Protein AF-A0A3Q0IQB8-F1 (afdb_monomer)

Organism: Diaphorina citri (NCBI:txid121845)

Foldseek 3Di:
DAFDDDDDDLVRLLVVCCVQLPQHALLCNLVSLLVLQVVQADFFQFKWKFFDDPVVCVVFVHDPRDIFIWTFHGADSVLQWTKIATPDDDPPTDDPRIDTRHHLLRTTTHQDTDPVDPDVSSVVNNVSSVSVNCCVVQQDANCSSVGGPDRCSVPGSNLSSVLVVCLVVCVDPPVRSVVLNVLRVLLNVLVVVLVVLVVPPPDQDPVSVVSNVVSVVSNVVSVVVNVCSSPPSDDDPPPDD

Mean predicted aligned error: 5.99 Å

Secondary structure (DSSP, 8-state):
--B------HHHHHHHHHHHSTT-BGGGHHHHHHHHHTTTS--SS-EEEEEE-HHHHHHHTPPSSEEEEEEEEEEETTTTEEEEEE-SPPTT----SEEEEEEGGGEEEBSS--TTS--TTHHHHHHHHHHHHHIIIII--GGGGG--SSBHIIIIIHHHHHHHHHHHTT-S-HHHHHHHHHHHHHHHHHHHHHHHHHHT-SS--HHHHHHHHHHHHHHHHHHHHHHHHHHH--S------

Radius of gyration: 19.79 Å; Cα contacts (8 Å, |Δi|>4): 304; chains: 1; bounding box: 53×40×57 Å

InterPro domains:
  IPR045140 SHC SH2 domain-binding protein 1-like [PTHR14695] (8-229)
  IPR057508 SHC SH2 domain-binding protein 1-like, N-terminal domain [PF23762] (12-228)

Structure (mmCIF, N/CA/C/O backbone):
data_AF-A0A3Q0IQB8-F1
#
_entry.id   AF-A0A3Q0IQB8-F1
#
loop_
_atom_site.group_PDB
_atom_site.id
_atom_site.type_symbol
_atom_site.label_atom_id
_atom_site.label_alt_id
_atom_site.label_comp_id
_atom_site.label_asym_id
_atom_site.label_entity_id
_atom_site.label_seq_id
_atom_site.pdbx_PDB_ins_code
_atom_site.Cartn_x
_atom_site.Cartn_y
_atom_site.Cartn_z
_atom_site.occupancy
_atom_site.B_iso_or_equiv
_atom_site.auth_seq_id
_atom_site.auth_comp_id
_atom_site.auth_asym_id
_atom_site.auth_atom_id
_atom_site.pdbx_PDB_model_num
ATOM 1 N N . MET A 1 1 ? 13.400 -14.425 -13.359 1.00 70.50 1 MET A N 1
ATOM 2 C CA . MET A 1 1 ? 12.993 -13.024 -13.130 1.00 70.50 1 MET A CA 1
ATOM 3 C C . MET A 1 1 ? 13.679 -12.505 -11.873 1.00 70.50 1 MET A C 1
ATOM 5 O O . MET A 1 1 ? 13.811 -13.280 -10.933 1.00 70.50 1 MET A O 1
ATOM 9 N N . LYS A 1 2 ? 14.179 -11.264 -11.868 1.00 82.00 2 LYS A N 1
ATOM 10 C CA . LYS A 1 2 ? 14.817 -10.637 -10.696 1.00 82.00 2 LYS A CA 1
ATOM 11 C C . LYS A 1 2 ? 14.020 -9.391 -10.314 1.00 82.00 2 LYS A C 1
ATOM 13 O O . LYS A 1 2 ? 13.735 -8.588 -11.196 1.00 82.00 2 LYS A O 1
ATOM 18 N N . LEU A 1 3 ? 13.682 -9.265 -9.034 1.00 87.25 3 LEU A N 1
ATOM 19 C CA . LEU A 1 3 ? 12.889 -8.168 -8.467 1.00 87.25 3 LEU A CA 1
ATOM 20 C C . LEU A 1 3 ? 13.735 -7.338 -7.510 1.00 87.25 3 LEU A C 1
ATOM 22 O O . LEU A 1 3 ? 14.683 -7.865 -6.917 1.00 87.25 3 LEU A O 1
ATOM 26 N N . HIS A 1 4 ? 13.400 -6.056 -7.376 1.00 87.19 4 HIS A N 1
ATOM 27 C CA . HIS A 1 4 ? 14.058 -5.193 -6.402 1.00 87.19 4 HIS A CA 1
ATOM 28 C C . HIS A 1 4 ? 13.647 -5.635 -5.000 1.00 87.19 4 HIS A C 1
ATOM 30 O O . HIS A 1 4 ? 12.478 -5.918 -4.745 1.00 87.19 4 HIS A O 1
ATOM 36 N N . VAL A 1 5 ? 14.625 -5.721 -4.102 1.00 87.81 5 VAL A N 1
ATOM 37 C CA . VAL A 1 5 ? 14.407 -6.065 -2.697 1.00 87.81 5 VAL A CA 1
ATOM 38 C C . VAL A 1 5 ? 14.939 -4.915 -1.863 1.00 87.81 5 VAL A C 1
ATOM 40 O O . VAL A 1 5 ? 16.129 -4.609 -1.916 1.00 87.81 5 VAL A O 1
ATOM 43 N N . PHE A 1 6 ? 14.054 -4.296 -1.089 1.00 91.75 6 PHE A N 1
ATOM 44 C CA . PHE A 1 6 ? 14.382 -3.189 -0.201 1.00 91.75 6 PHE A CA 1
ATOM 45 C C . PHE A 1 6 ? 14.271 -3.669 1.243 1.00 91.75 6 PHE A C 1
ATOM 47 O O . PHE A 1 6 ? 13.178 -3.788 1.791 1.00 91.75 6 PHE A O 1
ATOM 54 N N . ASN A 1 7 ? 15.414 -3.976 1.853 1.00 90.62 7 ASN A N 1
ATOM 55 C CA . ASN A 1 7 ? 15.480 -4.347 3.261 1.00 90.62 7 ASN A CA 1
ATOM 56 C C . ASN A 1 7 ? 15.853 -3.112 4.086 1.00 90.62 7 ASN A C 1
ATOM 58 O O . ASN A 1 7 ? 17.033 -2.877 4.333 1.00 90.62 7 ASN A O 1
ATOM 62 N N . LYS A 1 8 ? 14.845 -2.303 4.421 1.00 95.06 8 LYS A N 1
ATOM 63 C CA . LYS A 1 8 ? 15.001 -1.096 5.240 1.00 95.06 8 LYS A CA 1
ATOM 64 C C . LYS A 1 8 ? 14.601 -1.391 6.679 1.00 95.06 8 LYS A C 1
ATOM 66 O O . LYS A 1 8 ? 13.654 -2.145 6.916 1.00 95.06 8 LYS A O 1
ATOM 71 N N . SER A 1 9 ? 15.305 -0.785 7.617 1.00 95.88 9 SER A N 1
ATOM 72 C CA . SER A 1 9 ? 14.965 -0.771 9.036 1.00 95.88 9 SER A CA 1
ATOM 73 C C . SER A 1 9 ? 13.704 0.053 9.315 1.00 95.88 9 SER A C 1
ATOM 75 O O . SER A 1 9 ? 13.247 0.830 8.472 1.00 95.88 9 SER A O 1
ATOM 77 N N . ILE A 1 10 ? 13.147 -0.123 10.515 1.00 95.94 10 ILE A N 1
ATOM 78 C CA . ILE A 1 10 ? 12.021 0.680 10.996 1.00 95.94 10 ILE A CA 1
ATOM 79 C C . ILE A 1 10 ? 12.361 2.177 11.014 1.00 95.94 10 ILE A C 1
ATOM 81 O O . ILE A 1 10 ? 11.556 2.972 10.541 1.00 95.94 10 ILE A O 1
ATOM 85 N N . ASP A 1 11 ? 13.569 2.546 11.451 1.00 97.12 11 ASP A N 1
ATOM 86 C CA . ASP A 1 11 ? 14.016 3.943 11.526 1.00 97.12 11 ASP A CA 1
ATOM 87 C C . ASP A 1 11 ? 14.095 4.579 10.130 1.00 97.12 11 ASP A C 1
ATOM 89 O O . ASP A 1 11 ? 13.563 5.665 9.913 1.00 97.12 11 ASP A O 1
ATOM 93 N N . GLU A 1 12 ? 14.661 3.867 9.147 1.00 98.00 12 GLU A N 1
ATOM 94 C CA . GLU A 1 12 ? 14.716 4.341 7.756 1.00 98.00 12 GLU A CA 1
ATOM 95 C C . GLU A 1 12 ? 13.311 4.561 7.174 1.00 98.00 12 GLU A C 1
ATOM 97 O O . GLU A 1 12 ? 13.063 5.562 6.503 1.00 98.00 12 GLU A O 1
ATOM 102 N N . ARG A 1 13 ? 12.363 3.649 7.436 1.00 97.94 13 ARG A N 1
ATOM 103 C CA . ARG A 1 13 ? 10.970 3.819 6.982 1.00 97.94 13 ARG A CA 1
ATOM 104 C C . ARG A 1 13 ? 10.270 4.965 7.695 1.00 97.94 13 ARG A C 1
ATOM 106 O O . ARG A 1 13 ? 9.496 5.681 7.065 1.00 97.94 13 ARG A O 1
ATOM 113 N N . TYR A 1 14 ? 10.526 5.128 8.986 1.00 97.69 14 TYR A N 1
ATOM 114 C CA . TYR A 1 14 ? 9.949 6.202 9.776 1.00 97.69 14 TYR A CA 1
ATOM 115 C C . TYR A 1 14 ? 10.396 7.566 9.236 1.00 97.69 14 TYR A C 1
ATOM 117 O O . TYR A 1 14 ? 9.547 8.390 8.901 1.00 97.69 14 TYR A O 1
ATOM 125 N N . GLU A 1 15 ? 11.703 7.766 9.037 1.00 98.00 15 GLU A N 1
ATOM 126 C CA . GLU A 1 15 ? 12.256 8.996 8.453 1.00 98.00 15 GLU A CA 1
ATOM 127 C C . GLU A 1 15 ? 11.706 9.271 7.043 1.00 98.00 15 GLU A C 1
ATOM 129 O O . GLU A 1 15 ? 11.340 10.406 6.723 1.00 98.00 15 GLU A O 1
ATOM 134 N N . GLU A 1 16 ? 11.587 8.232 6.207 1.00 97.50 16 GLU A N 1
ATOM 135 C CA . GLU A 1 16 ? 10.986 8.345 4.875 1.00 97.50 16 GLU A CA 1
ATOM 136 C C . GLU A 1 16 ? 9.554 8.869 4.941 1.00 97.50 16 GLU A C 1
ATOM 138 O O . GLU A 1 16 ? 9.229 9.859 4.284 1.00 97.50 16 GLU A O 1
ATOM 143 N N . TYR A 1 17 ? 8.695 8.244 5.745 1.00 98.38 17 TYR A N 1
ATOM 144 C CA . TYR A 1 17 ? 7.289 8.632 5.811 1.00 98.38 17 TYR A CA 1
ATOM 145 C C . TYR A 1 17 ? 7.073 9.967 6.520 1.00 98.38 17 TYR A C 1
ATOM 147 O O . TYR A 1 17 ? 6.208 10.728 6.087 1.00 98.38 17 TYR A O 1
ATOM 155 N N . GLN A 1 18 ? 7.892 10.311 7.518 1.00 96.81 18 GLN A N 1
ATOM 156 C CA . GLN A 1 18 ? 7.896 11.658 8.094 1.00 96.81 18 GLN A CA 1
ATOM 157 C C . GLN A 1 18 ? 8.215 12.725 7.041 1.00 96.81 18 GLN A C 1
ATOM 159 O O . GLN A 1 18 ? 7.588 13.785 7.024 1.00 96.81 18 GLN A O 1
ATOM 164 N N . SER A 1 19 ? 9.173 12.450 6.151 1.00 97.25 19 SER A N 1
ATOM 165 C CA . SER A 1 19 ? 9.530 13.378 5.078 1.00 97.25 19 SER A CA 1
ATOM 166 C C . SER A 1 19 ? 8.470 13.446 3.978 1.00 97.25 19 SER A C 1
ATOM 168 O O . SER A 1 19 ? 8.250 14.527 3.433 1.00 97.25 19 SER A O 1
ATOM 170 N N . ILE A 1 20 ? 7.862 12.317 3.603 1.00 97.69 20 ILE A N 1
ATOM 171 C CA . ILE A 1 20 ? 6.880 12.251 2.510 1.00 97.69 20 ILE A CA 1
ATOM 172 C C . ILE A 1 20 ? 5.559 12.902 2.934 1.00 97.69 20 ILE A C 1
ATOM 174 O O . ILE A 1 20 ? 5.005 13.694 2.179 1.00 97.69 20 ILE A O 1
ATOM 178 N N . LEU A 1 21 ? 5.076 12.596 4.140 1.00 97.12 21 LEU A N 1
ATOM 179 C CA . LEU A 1 21 ? 3.734 12.943 4.632 1.00 97.12 21 LEU A CA 1
ATOM 180 C C . LEU A 1 21 ? 3.751 14.132 5.603 1.00 97.12 21 LEU A C 1
ATOM 182 O O . LEU A 1 21 ? 2.893 14.253 6.480 1.00 97.12 21 LEU A O 1
ATOM 186 N N . LEU A 1 22 ? 4.761 14.994 5.481 1.00 93.88 22 LEU A N 1
ATOM 187 C CA . LEU A 1 22 ? 5.018 16.097 6.401 1.00 93.88 22 LEU A CA 1
ATOM 188 C C . LEU A 1 22 ? 3.755 16.942 6.641 1.00 93.88 22 LEU A C 1
ATOM 190 O O . LEU A 1 22 ? 3.219 17.536 5.707 1.00 93.88 22 LEU A O 1
ATOM 194 N N . ASN A 1 23 ? 3.316 17.026 7.903 1.00 93.50 23 ASN A N 1
ATOM 195 C CA . ASN A 1 23 ? 2.128 17.772 8.343 1.00 93.50 23 ASN A CA 1
ATOM 196 C C . ASN A 1 23 ? 0.837 17.443 7.568 1.00 93.50 23 ASN A C 1
ATOM 198 O O . ASN A 1 23 ? -0.034 18.300 7.458 1.00 93.50 23 ASN A O 1
ATOM 202 N N . SER A 1 24 ? 0.730 16.240 7.000 1.00 95.75 24 SER A N 1
ATOM 203 C CA . SER A 1 24 ? -0.431 15.849 6.199 1.00 95.75 24 SER A CA 1
ATOM 204 C C . SER A 1 24 ? -1.546 15.290 7.077 1.00 95.75 24 SER A C 1
ATOM 206 O O . SER A 1 24 ? -1.301 14.465 7.966 1.00 95.75 24 SER A O 1
ATOM 208 N N . HIS A 1 25 ? -2.770 15.719 6.796 1.00 96.56 25 HIS A N 1
ATOM 209 C CA . HIS A 1 25 ? -3.990 15.143 7.360 1.00 96.56 25 HIS A CA 1
ATOM 210 C C . HIS A 1 25 ? -4.467 13.955 6.522 1.00 96.56 25 HIS A C 1
ATOM 212 O O . HIS A 1 25 ? -4.035 13.786 5.379 1.00 96.56 25 HIS A O 1
ATOM 218 N N . GLY A 1 26 ? -5.361 13.127 7.068 1.00 95.38 26 GLY A N 1
ATOM 219 C CA . GLY A 1 26 ? -5.825 11.910 6.399 1.00 95.38 26 GLY A CA 1
ATOM 220 C C . GLY A 1 26 ? -6.374 12.154 4.990 1.00 95.38 26 GLY A C 1
ATOM 221 O O . GLY A 1 26 ? -5.951 11.513 4.029 1.00 95.38 26 GLY A O 1
ATOM 222 N N . ASN A 1 27 ? -7.226 13.165 4.833 1.00 95.56 27 ASN A N 1
ATOM 223 C CA . ASN A 1 27 ? -7.806 13.573 3.548 1.00 95.56 27 ASN A CA 1
ATOM 224 C C . ASN A 1 27 ? -6.798 14.151 2.531 1.00 95.56 27 ASN A C 1
ATOM 226 O O . ASN A 1 27 ? -7.152 14.400 1.378 1.00 95.56 27 ASN A O 1
ATOM 230 N N . GLU A 1 28 ? -5.549 14.401 2.928 1.00 96.75 28 GLU A N 1
ATOM 231 C CA . GLU A 1 28 ? -4.501 14.936 2.052 1.00 96.75 28 GLU A CA 1
ATOM 232 C C . GLU A 1 28 ? -3.538 13.854 1.550 1.00 96.75 28 GLU A C 1
ATOM 234 O O . GLU A 1 28 ? -2.811 14.085 0.580 1.00 96.75 28 GLU A O 1
ATOM 239 N N . ILE A 1 29 ? -3.538 12.671 2.173 1.00 96.69 29 ILE A N 1
ATOM 240 C CA . ILE A 1 29 ? -2.556 11.605 1.931 1.00 96.69 29 ILE A CA 1
ATOM 241 C C . ILE A 1 29 ? -2.523 11.173 0.464 1.00 96.69 29 ILE A C 1
ATOM 243 O O . ILE A 1 29 ? -1.444 11.052 -0.120 1.00 96.69 29 ILE A O 1
ATOM 247 N N . ASP A 1 30 ? -3.685 10.997 -0.163 1.00 96.25 30 ASP A N 1
ATOM 248 C CA . ASP A 1 30 ? -3.784 10.646 -1.582 1.00 96.25 30 ASP A CA 1
ATOM 249 C C . ASP A 1 30 ? -3.095 11.694 -2.481 1.00 96.25 30 ASP A C 1
ATOM 251 O O . ASP A 1 30 ? -2.226 11.372 -3.296 1.00 96.25 30 ASP A O 1
ATOM 255 N N . LYS A 1 31 ? -3.386 12.979 -2.256 1.00 97.06 31 LYS A N 1
ATOM 256 C CA . LYS A 1 31 ? -2.773 14.094 -2.992 1.00 97.06 31 LYS A CA 1
ATOM 257 C C . LYS A 1 31 ? -1.257 14.160 -2.789 1.00 97.06 31 LYS A C 1
ATOM 259 O O . LYS A 1 31 ? -0.521 14.488 -3.729 1.00 97.06 31 LYS A O 1
ATOM 264 N N . VAL A 1 32 ? -0.784 13.874 -1.578 1.00 97.88 32 VAL A N 1
ATOM 265 C CA . VAL A 1 32 ? 0.648 13.839 -1.260 1.00 97.88 32 VAL A CA 1
ATOM 266 C C . VAL A 1 32 ? 1.337 12.726 -2.043 1.00 97.88 32 VAL A C 1
ATOM 268 O O . VAL A 1 32 ? 2.339 12.995 -2.706 1.00 97.88 32 VAL A O 1
ATOM 271 N N . TRP A 1 33 ? 0.767 11.518 -2.077 1.00 98.06 33 TRP A N 1
ATOM 272 C CA . TRP A 1 33 ? 1.316 10.409 -2.864 1.00 98.06 33 TRP A CA 1
ATOM 273 C C . TRP A 1 33 ? 1.344 10.703 -4.362 1.00 98.06 33 TRP A C 1
ATOM 275 O O . TRP A 1 33 ? 2.365 10.463 -5.009 1.00 98.06 33 TRP A O 1
ATOM 285 N N . LYS A 1 34 ? 0.283 11.305 -4.909 1.00 97.81 34 LYS A N 1
ATOM 286 C CA . LYS A 1 34 ? 0.257 11.766 -6.308 1.00 97.81 34 LYS A CA 1
ATOM 287 C C . LYS A 1 34 ? 1.389 12.741 -6.601 1.00 97.81 34 LYS A C 1
ATOM 289 O O . LYS A 1 34 ? 2.128 12.567 -7.571 1.00 97.81 34 LYS A O 1
ATOM 294 N N . SER A 1 35 ? 1.580 13.722 -5.723 1.00 97.25 35 SER A N 1
ATOM 295 C CA . SER A 1 35 ? 2.635 14.733 -5.860 1.00 97.25 35 SER A CA 1
ATOM 296 C C . SER A 1 35 ? 4.042 14.143 -5.700 1.00 97.25 35 SER A C 1
ATOM 298 O O . SER A 1 35 ? 4.978 14.604 -6.352 1.00 97.25 35 SER A O 1
ATOM 300 N N . TYR A 1 36 ? 4.191 13.121 -4.855 1.00 97.50 36 TYR A N 1
ATOM 301 C CA . TYR A 1 36 ? 5.458 12.445 -4.585 1.00 97.50 36 TYR A CA 1
ATOM 302 C C . TYR A 1 36 ? 5.906 11.532 -5.736 1.00 97.50 36 TYR A C 1
ATOM 304 O O . TYR A 1 36 ? 7.088 11.508 -6.079 1.00 97.50 36 TYR A O 1
ATOM 312 N N . LEU A 1 37 ? 4.971 10.799 -6.347 1.00 97.31 37 LEU A N 1
ATOM 313 C CA . LEU A 1 37 ? 5.267 9.791 -7.371 1.00 97.31 37 LEU A CA 1
ATOM 314 C C . LEU A 1 37 ? 5.393 10.385 -8.783 1.00 97.31 37 LEU A C 1
ATOM 316 O O . LEU A 1 37 ? 6.324 10.041 -9.513 1.00 97.31 37 LEU A O 1
ATOM 320 N N . SER A 1 38 ? 4.495 11.3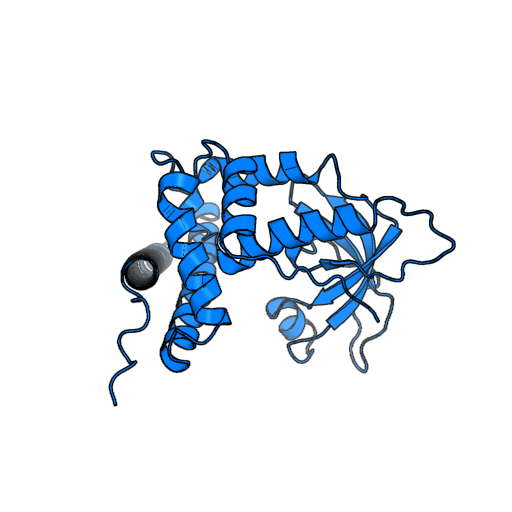02 -9.159 1.00 95.44 38 SER A N 1
ATOM 321 C CA . SER A 1 38 ? 4.384 11.824 -10.534 1.00 95.44 38 SER A CA 1
ATOM 322 C C . SER A 1 38 ? 5.686 12.321 -11.176 1.00 95.44 38 SER A C 1
ATOM 324 O O . SER A 1 38 ? 5.918 12.010 -12.342 1.00 95.44 38 SER A O 1
ATOM 326 N N . PRO A 1 39 ? 6.560 13.082 -10.486 1.00 93.81 39 PRO A N 1
ATOM 327 C CA . PRO A 1 39 ? 7.757 13.617 -11.132 1.00 93.81 39 PRO A CA 1
ATOM 328 C C . PRO A 1 39 ? 8.888 12.592 -11.306 1.00 93.81 39 PRO A C 1
ATOM 330 O O . PRO A 1 39 ? 9.903 12.932 -11.914 1.00 93.81 39 PRO A O 1
ATOM 333 N N . VAL A 1 40 ? 8.759 11.383 -10.745 1.00 92.69 40 VAL A N 1
ATOM 334 C CA . VAL A 1 40 ? 9.874 10.430 -10.619 1.00 92.69 40 VAL A CA 1
ATOM 335 C C . VAL A 1 40 ? 9.622 9.102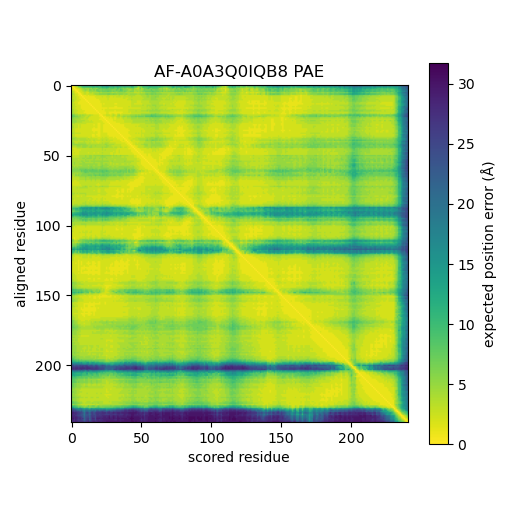 -11.329 1.00 92.69 40 VAL A C 1
ATOM 337 O O . VAL A 1 40 ? 10.576 8.491 -11.813 1.00 92.69 40 VAL A O 1
ATOM 340 N N . LEU A 1 41 ? 8.372 8.635 -11.388 1.00 94.31 41 LEU A N 1
ATOM 341 C CA . LEU A 1 41 ? 8.074 7.351 -12.021 1.00 94.31 41 LEU A CA 1
ATOM 342 C C . LEU A 1 41 ? 8.200 7.437 -13.547 1.00 94.31 41 LEU A C 1
ATOM 344 O O . LEU A 1 41 ? 7.668 8.349 -14.180 1.00 94.31 41 LEU A O 1
ATOM 348 N N . GLU A 1 42 ? 8.842 6.432 -14.140 1.00 92.06 42 GLU A N 1
ATOM 349 C CA . GLU A 1 42 ? 8.784 6.204 -15.585 1.00 92.06 42 GLU A CA 1
ATOM 350 C C . GLU A 1 42 ? 7.331 5.882 -15.982 1.00 92.06 42 GLU A C 1
ATOM 352 O O . GLU A 1 42 ? 6.735 4.934 -15.464 1.00 92.06 42 GLU A O 1
ATOM 357 N N . SER A 1 43 ? 6.737 6.660 -16.892 1.00 92.12 43 SER A N 1
ATOM 358 C CA . SER A 1 43 ? 5.304 6.551 -17.213 1.00 92.12 43 SER A CA 1
ATOM 359 C C . SER A 1 43 ? 4.942 5.344 -18.083 1.00 92.12 43 SER A C 1
ATOM 361 O O . SER A 1 43 ? 3.779 4.955 -18.131 1.00 92.12 43 SER A O 1
ATOM 363 N N . ALA A 1 44 ? 5.910 4.750 -18.786 1.00 93.56 44 ALA A N 1
ATOM 364 C CA . ALA A 1 44 ? 5.680 3.628 -19.692 1.00 93.56 44 ALA A CA 1
ATOM 365 C C . ALA A 1 44 ? 6.979 2.890 -20.058 1.00 93.56 44 ALA A C 1
ATOM 367 O O . ALA A 1 44 ? 8.087 3.378 -19.841 1.00 93.56 44 ALA A O 1
ATOM 368 N N . GLY A 1 45 ? 6.829 1.727 -20.692 1.00 92.38 45 GLY A N 1
ATOM 369 C CA . GLY A 1 45 ? 7.899 0.982 -21.355 1.00 92.38 45 GLY A CA 1
ATOM 370 C C . GLY A 1 45 ? 8.693 0.040 -20.454 1.00 92.38 45 GLY A C 1
ATOM 371 O O . GLY A 1 45 ? 9.620 -0.600 -20.943 1.00 92.38 45 GLY A O 1
ATOM 372 N N . TRP A 1 46 ? 8.342 -0.066 -19.172 1.00 94.75 46 TRP A N 1
ATOM 373 C CA . TRP A 1 46 ? 9.028 -0.925 -18.212 1.00 94.75 46 TRP A CA 1
ATOM 374 C C . TRP A 1 46 ? 8.219 -2.173 -17.861 1.00 94.75 46 TRP A C 1
ATOM 376 O O . TRP A 1 46 ? 6.988 -2.175 -17.841 1.00 94.75 46 TRP A O 1
ATOM 386 N N . ASP A 1 47 ? 8.937 -3.250 -17.578 1.00 94.88 47 ASP A N 1
ATOM 387 C CA . ASP A 1 47 ? 8.393 -4.544 -17.210 1.00 94.88 47 ASP A CA 1
ATOM 388 C C . ASP A 1 47 ? 8.235 -4.681 -15.700 1.00 94.88 47 ASP A C 1
ATOM 390 O O . ASP A 1 47 ? 9.107 -4.280 -14.916 1.00 94.88 47 ASP A O 1
ATOM 394 N N . ALA A 1 48 ? 7.146 -5.334 -15.305 1.00 95.75 48 ALA A N 1
ATOM 395 C CA . ALA A 1 48 ? 6.787 -5.582 -13.923 1.00 95.75 48 ALA A CA 1
ATOM 396 C C . ALA A 1 48 ? 6.254 -7.002 -13.727 1.00 95.75 48 ALA A C 1
ATOM 398 O O . ALA A 1 48 ? 5.614 -7.576 -14.609 1.00 95.75 48 ALA A O 1
ATOM 399 N N . GLN A 1 49 ? 6.445 -7.544 -12.527 1.00 95.56 49 GLN A N 1
ATOM 400 C CA . GLN A 1 49 ? 5.595 -8.621 -12.042 1.00 95.56 49 GLN A CA 1
ATOM 401 C C . GLN A 1 49 ? 4.333 -8.008 -11.433 1.00 95.56 49 GLN A C 1
ATOM 403 O O . GLN A 1 49 ? 4.422 -7.144 -10.558 1.00 95.56 49 GLN A O 1
ATOM 408 N N . TRP A 1 50 ? 3.171 -8.487 -11.862 1.00 95.81 50 TRP A N 1
ATOM 409 C CA . TRP A 1 50 ? 1.880 -8.100 -11.308 1.00 95.81 50 TRP A CA 1
ATOM 410 C C . TRP A 1 50 ? 1.240 -9.286 -10.583 1.00 95.81 50 TRP A C 1
ATOM 412 O O . TRP A 1 50 ? 1.157 -10.381 -11.141 1.00 95.81 50 TRP A O 1
ATOM 422 N N . CYS A 1 51 ? 0.812 -9.082 -9.334 1.00 92.69 51 CYS A N 1
ATOM 423 C CA . CYS A 1 51 ? -0.029 -10.035 -8.608 1.00 92.69 51 CYS A CA 1
ATOM 424 C C . CYS A 1 51 ? -1.497 -9.712 -8.892 1.00 92.69 51 CYS A C 1
ATOM 426 O O . CYS A 1 51 ? -1.978 -8.659 -8.474 1.00 92.69 51 CYS A O 1
ATOM 428 N N . ILE A 1 52 ? -2.202 -10.604 -9.586 1.00 92.06 52 ILE A N 1
ATOM 429 C CA . ILE A 1 52 ? -3.599 -10.379 -9.957 1.00 92.06 52 ILE A CA 1
ATOM 430 C C . ILE A 1 52 ? -4.452 -10.327 -8.673 1.00 92.06 52 ILE A C 1
ATOM 432 O O . ILE A 1 52 ? -4.416 -11.274 -7.877 1.00 92.06 52 ILE A O 1
ATOM 436 N N . PRO A 1 53 ? -5.234 -9.250 -8.454 1.00 92.38 53 PRO A N 1
ATOM 437 C CA . PRO A 1 53 ? -6.124 -9.138 -7.305 1.00 92.38 53 PRO A CA 1
ATOM 438 C C . PRO A 1 53 ? -7.095 -10.316 -7.205 1.00 92.38 53 PRO A C 1
ATOM 440 O O . PRO A 1 53 ? -7.616 -10.793 -8.214 1.00 92.38 53 PRO A O 1
ATOM 443 N N . LEU A 1 54 ? -7.420 -10.739 -5.979 1.00 90.31 54 LEU A N 1
ATOM 444 C CA . LEU A 1 54 ? -8.322 -11.870 -5.725 1.00 90.31 54 LEU A CA 1
ATOM 445 C C . LEU A 1 54 ? -9.664 -11.745 -6.471 1.00 90.31 54 LEU A C 1
ATOM 447 O O . LEU A 1 54 ? -10.121 -12.729 -7.049 1.00 90.31 54 LEU A O 1
ATOM 451 N N . LYS A 1 55 ? -10.262 -10.541 -6.501 1.00 89.25 55 LYS A N 1
ATOM 452 C CA . LYS A 1 55 ? -11.516 -10.261 -7.228 1.00 89.25 55 LYS A CA 1
ATOM 453 C C . LYS A 1 55 ? -11.378 -10.602 -8.727 1.00 89.25 55 LYS A C 1
ATOM 455 O O . LYS A 1 55 ? -12.253 -11.257 -9.289 1.00 89.25 55 LYS A O 1
ATOM 460 N N . LEU A 1 56 ? -10.257 -10.235 -9.359 1.00 90.62 56 LEU A N 1
ATOM 461 C CA . LEU A 1 56 ? -9.984 -10.560 -10.765 1.00 90.62 56 LEU A CA 1
ATOM 462 C C . LEU A 1 56 ? -9.659 -12.044 -10.962 1.00 90.62 56 LEU A C 1
ATOM 464 O O . LEU A 1 56 ? -10.169 -12.649 -11.903 1.00 90.62 56 LEU A O 1
ATOM 468 N N . CYS A 1 57 ? -8.895 -12.666 -10.057 1.00 91.31 57 CYS A N 1
ATOM 469 C CA . CYS A 1 57 ? -8.667 -14.112 -10.108 1.00 91.31 57 CYS A CA 1
ATOM 470 C C . CYS A 1 57 ? -9.990 -14.891 -10.088 1.00 91.31 57 CYS A C 1
ATOM 472 O O . CYS A 1 57 ? -10.189 -15.781 -10.910 1.00 91.31 57 CYS A O 1
ATOM 474 N N . GLN A 1 58 ? -10.922 -14.523 -9.205 1.00 91.00 58 GLN A N 1
ATOM 475 C CA . GLN A 1 58 ? -12.248 -15.142 -9.130 1.00 91.00 58 GLN A CA 1
ATOM 476 C C . GLN A 1 58 ? -13.057 -14.937 -10.414 1.00 91.00 58 GLN A C 1
ATOM 478 O O . GLN A 1 58 ? -13.664 -15.887 -10.906 1.00 91.00 58 GLN A O 1
ATOM 483 N N . PHE A 1 59 ? -13.036 -13.726 -10.977 1.00 90.50 59 PHE A N 1
ATOM 484 C CA . PHE A 1 59 ? -13.744 -13.406 -12.217 1.00 90.50 59 PHE A CA 1
ATOM 485 C C . PHE A 1 59 ? -13.247 -14.235 -13.411 1.00 90.50 59 PHE A C 1
ATOM 487 O O . PHE A 1 59 ? -14.051 -14.743 -14.192 1.00 90.50 59 PHE A O 1
ATOM 494 N N . PHE A 1 60 ? -11.931 -14.416 -13.527 1.00 88.62 60 PHE A N 1
ATOM 495 C CA . PHE A 1 60 ? -11.305 -15.164 -14.621 1.00 88.62 60 PHE A CA 1
ATOM 496 C C . PHE A 1 60 ? -11.121 -16.666 -14.338 1.00 88.62 60 PHE A C 1
ATOM 498 O O . PHE A 1 60 ? -10.606 -17.384 -15.196 1.00 88.62 60 PHE A O 1
ATOM 505 N N . GLY A 1 61 ? -11.527 -17.159 -13.161 1.00 88.56 61 GLY A N 1
ATOM 506 C CA . GLY A 1 61 ? -11.368 -18.565 -12.772 1.00 88.56 61 GLY A CA 1
ATOM 507 C C . GLY A 1 61 ? -9.913 -18.992 -12.534 1.00 88.56 61 GLY A C 1
ATOM 508 O O . GLY A 1 61 ? -9.572 -20.156 -12.727 1.00 88.56 61 GLY A O 1
ATOM 509 N N . ILE A 1 62 ? -9.055 -18.055 -12.132 1.00 90.62 62 ILE A N 1
ATOM 510 C CA . ILE A 1 62 ? -7.623 -18.248 -11.886 1.00 90.62 62 ILE A CA 1
ATOM 511 C C . ILE A 1 62 ? -7.391 -18.562 -10.400 1.00 90.62 62 ILE A C 1
ATOM 513 O O . ILE A 1 62 ? -8.050 -18.007 -9.518 1.00 90.62 62 ILE A O 1
ATOM 517 N N . LEU A 1 63 ? -6.422 -19.431 -10.098 1.00 90.00 63 LEU A N 1
ATOM 518 C CA . LEU A 1 63 ? -6.000 -19.687 -8.719 1.00 90.00 63 LEU A CA 1
ATOM 519 C C . LEU A 1 63 ? -5.284 -18.467 -8.130 1.00 90.00 63 LEU A C 1
ATOM 521 O O . LEU A 1 63 ? -4.367 -17.922 -8.731 1.00 90.00 63 LEU A O 1
ATOM 525 N N . TYR A 1 64 ? -5.670 -18.061 -6.925 1.00 90.00 64 TYR A N 1
ATOM 526 C CA . TYR A 1 64 ? -4.976 -17.008 -6.188 1.00 90.00 64 TYR A CA 1
ATOM 527 C C . TYR A 1 64 ? -3.943 -17.609 -5.212 1.00 90.00 64 TYR A C 1
ATOM 529 O O . TYR A 1 64 ? -4.266 -18.595 -4.542 1.00 90.00 64 TYR A O 1
ATOM 537 N N . PRO A 1 65 ? -2.745 -17.011 -5.056 1.00 91.81 65 PRO A N 1
ATOM 538 C CA . PRO A 1 65 ? -2.225 -15.858 -5.797 1.00 91.81 65 PRO A CA 1
ATOM 539 C C . PRO A 1 65 ? -1.712 -16.244 -7.192 1.00 91.81 65 PRO A C 1
ATOM 541 O O . PRO A 1 65 ? -1.014 -17.247 -7.338 1.00 91.81 65 PRO A O 1
ATOM 544 N N . GLN A 1 66 ? -1.999 -15.411 -8.197 1.00 91.88 66 GLN A N 1
ATOM 545 C CA . GLN A 1 66 ? -1.435 -15.547 -9.542 1.00 91.88 66 GLN A CA 1
ATOM 546 C C . GLN A 1 66 ? -0.559 -14.344 -9.861 1.00 91.88 66 GLN A C 1
ATOM 548 O O . GLN A 1 66 ? -1.007 -13.202 -9.785 1.00 91.88 66 GLN A O 1
ATOM 553 N N . TYR A 1 67 ? 0.670 -14.620 -10.286 1.00 92.06 67 TYR A N 1
ATOM 554 C CA . TYR A 1 67 ? 1.588 -13.604 -10.777 1.00 92.06 67 TYR A CA 1
ATOM 555 C C . TYR A 1 67 ? 1.737 -13.713 -12.290 1.00 92.06 67 TYR A C 1
ATOM 557 O O . TYR A 1 67 ? 1.832 -14.823 -12.816 1.00 92.06 67 TYR A O 1
ATOM 565 N N . VAL A 1 68 ? 1.793 -12.573 -12.969 1.00 93.19 68 VAL A N 1
ATOM 566 C CA . VAL A 1 68 ? 2.027 -12.485 -14.415 1.00 93.19 68 VAL A CA 1
ATOM 567 C C . VAL A 1 68 ? 3.068 -11.423 -14.733 1.00 93.19 68 VAL A C 1
ATOM 569 O O . VAL A 1 68 ? 3.235 -10.453 -13.988 1.00 93.19 68 VAL A O 1
ATOM 572 N N . LEU A 1 69 ? 3.785 -11.627 -15.835 1.00 94.19 69 LEU A N 1
ATOM 573 C CA . LEU A 1 69 ? 4.690 -10.633 -16.391 1.00 94.19 69 LEU A CA 1
ATOM 574 C C . LEU A 1 69 ? 3.902 -9.652 -17.257 1.00 94.19 69 LEU A C 1
ATOM 576 O O . LEU A 1 69 ? 3.160 -10.065 -18.151 1.00 94.19 69 LEU A O 1
ATOM 580 N N . VAL A 1 70 ? 4.100 -8.361 -17.013 1.00 95.69 70 VAL A N 1
ATOM 581 C CA . VAL A 1 70 ? 3.440 -7.295 -17.764 1.00 95.69 70 VAL A CA 1
ATOM 582 C C . VAL A 1 70 ? 4.425 -6.207 -18.175 1.00 95.69 70 VAL A C 1
ATOM 584 O O . VAL A 1 70 ? 5.448 -6.018 -17.520 1.00 95.69 70 VAL A O 1
ATOM 587 N N . THR A 1 71 ? 4.102 -5.476 -19.239 1.00 95.88 71 THR A N 1
ATOM 588 C CA . THR A 1 71 ? 4.756 -4.208 -19.591 1.00 95.88 71 THR A CA 1
ATOM 589 C C . THR A 1 71 ? 3.804 -3.064 -19.293 1.00 95.88 71 THR A C 1
ATOM 591 O O . THR A 1 71 ? 2.685 -3.049 -19.805 1.00 95.88 71 THR A O 1
ATOM 594 N N . VAL A 1 72 ? 4.245 -2.093 -18.502 1.00 96.88 72 VAL A N 1
ATOM 595 C CA . VAL A 1 72 ? 3.491 -0.866 -18.236 1.00 96.88 72 VAL A CA 1
ATOM 596 C C . VAL A 1 72 ? 3.495 -0.007 -19.492 1.00 96.88 72 VAL A C 1
ATOM 598 O O . VAL A 1 72 ? 4.556 0.341 -20.007 1.00 96.88 72 VAL A O 1
ATOM 601 N N . SER A 1 73 ? 2.318 0.309 -20.021 1.00 96.50 73 SER A N 1
ATOM 602 C CA . SER A 1 73 ? 2.171 1.116 -21.236 1.00 96.50 73 SER A CA 1
ATOM 603 C C . SER A 1 73 ? 1.783 2.560 -20.963 1.00 96.50 73 SER A C 1
ATOM 605 O O . SER A 1 73 ? 2.029 3.403 -21.820 1.00 96.50 73 SER A O 1
ATOM 607 N N . ASP A 1 74 ? 1.162 2.824 -19.815 1.00 97.31 74 ASP A N 1
ATOM 608 C CA . ASP A 1 74 ? 0.768 4.162 -19.379 1.00 97.31 74 ASP A CA 1
ATOM 609 C C . ASP A 1 74 ? 0.515 4.178 -17.864 1.00 97.31 74 ASP A C 1
ATOM 611 O O . ASP A 1 74 ? 0.149 3.143 -17.293 1.00 97.31 74 ASP A O 1
ATOM 615 N N . ILE A 1 75 ? 0.673 5.343 -17.233 1.00 97.50 75 ILE A N 1
ATOM 616 C CA . ILE A 1 75 ? 0.350 5.576 -15.822 1.00 97.50 75 ILE A CA 1
ATOM 617 C C . ILE A 1 75 ? -0.619 6.753 -15.719 1.00 97.50 75 ILE A C 1
ATOM 619 O O . ILE A 1 75 ? -0.296 7.878 -16.100 1.00 97.50 75 ILE A O 1
ATOM 623 N N . ASP A 1 76 ? -1.773 6.492 -15.115 1.00 97.56 76 ASP A N 1
ATOM 624 C CA . ASP A 1 76 ? -2.706 7.506 -14.654 1.00 97.56 76 ASP A CA 1
ATOM 625 C C . ASP A 1 76 ? -2.313 7.947 -13.238 1.00 97.56 76 ASP A C 1
ATOM 627 O O . ASP A 1 76 ? -2.602 7.282 -12.237 1.00 97.56 76 ASP A O 1
ATOM 631 N N . PHE A 1 77 ? -1.632 9.089 -13.153 1.00 96.06 77 PHE A N 1
ATOM 632 C CA . PHE A 1 77 ? -1.220 9.674 -11.880 1.00 96.06 77 PHE A CA 1
ATOM 633 C C . PHE A 1 77 ? -2.379 10.290 -11.088 1.00 96.06 77 PHE A C 1
ATOM 635 O O . PHE A 1 77 ? -2.243 10.445 -9.874 1.00 96.06 77 PHE A O 1
ATOM 642 N N . ASP A 1 78 ? -3.518 10.588 -11.719 1.00 95.81 78 ASP A N 1
ATOM 643 C CA . ASP A 1 78 ? -4.695 11.107 -11.016 1.00 95.81 78 ASP A CA 1
ATOM 644 C C . ASP A 1 78 ? -5.387 10.013 -10.198 1.00 95.81 78 ASP A C 1
ATOM 646 O O . ASP A 1 78 ? -6.046 10.330 -9.209 1.00 95.81 78 ASP A O 1
ATOM 650 N N . HIS A 1 79 ? -5.188 8.739 -10.543 1.00 96.25 79 HIS A N 1
ATOM 651 C CA . HIS A 1 79 ? -5.723 7.593 -9.795 1.00 96.25 79 HIS A CA 1
ATOM 652 C C . HIS A 1 79 ? -4.640 6.655 -9.243 1.00 96.25 79 HIS A C 1
ATOM 654 O O . HIS A 1 79 ? -4.965 5.679 -8.569 1.00 96.25 79 HIS A O 1
ATOM 660 N N . LEU A 1 80 ? -3.356 6.944 -9.495 1.00 97.44 80 LEU A N 1
ATOM 661 C CA . LEU A 1 80 ? -2.219 6.075 -9.157 1.00 97.44 80 LEU A CA 1
ATOM 662 C C . LEU A 1 80 ? -2.415 4.642 -9.675 1.0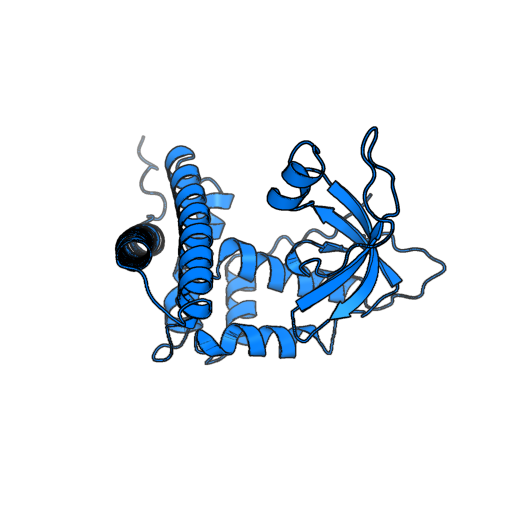0 97.44 80 LEU A C 1
ATOM 664 O O . LEU A 1 80 ? -2.168 3.645 -8.984 1.00 97.44 80 LEU A O 1
ATOM 668 N N . GLN A 1 81 ? -2.854 4.563 -10.928 1.00 97.94 81 GLN A N 1
ATOM 669 C CA . GLN A 1 81 ? -3.133 3.334 -11.657 1.00 97.94 81 GLN A CA 1
ATOM 670 C C . GLN A 1 81 ? -2.313 3.277 -12.946 1.00 97.94 81 GLN A C 1
ATOM 672 O O . GLN A 1 81 ? -1.794 4.280 -13.423 1.00 97.94 81 GLN A O 1
ATOM 677 N N . ALA A 1 82 ? -2.195 2.089 -13.522 1.00 98.06 82 ALA A N 1
ATOM 678 C CA . ALA A 1 82 ? -1.479 1.849 -14.758 1.00 98.06 82 ALA A CA 1
ATOM 679 C C . ALA A 1 82 ? -2.332 1.068 -15.753 1.00 98.06 82 ALA A C 1
ATOM 681 O O . ALA A 1 82 ? -3.184 0.254 -15.386 1.00 98.06 82 ALA A O 1
ATOM 682 N N . THR A 1 83 ? -2.023 1.279 -17.027 1.00 98.12 83 THR A N 1
ATOM 683 C CA . THR A 1 83 ? -2.384 0.348 -18.091 1.00 98.12 83 THR A CA 1
ATOM 684 C C . THR A 1 83 ? -1.203 -0.578 -18.334 1.00 98.12 83 THR A C 1
ATOM 686 O O . THR A 1 83 ? -0.067 -0.119 -18.499 1.00 98.12 83 THR A O 1
ATOM 689 N N . VAL A 1 84 ? -1.456 -1.885 -18.347 1.00 97.44 84 VAL A N 1
ATOM 690 C CA . VAL A 1 84 ? -0.415 -2.902 -18.507 1.00 97.44 84 VAL A CA 1
ATOM 691 C C . VAL A 1 84 ? -0.767 -3.884 -19.615 1.00 97.44 84 VAL A C 1
ATOM 693 O O . VAL A 1 84 ? -1.916 -4.290 -19.752 1.00 97.44 84 VAL A O 1
ATOM 696 N N . ASN A 1 85 ? 0.236 -4.299 -20.382 1.00 96.31 85 ASN A N 1
ATOM 697 C CA . ASN A 1 85 ? 0.109 -5.319 -21.417 1.00 96.31 85 ASN A CA 1
ATOM 698 C C . ASN A 1 85 ? 0.653 -6.650 -20.904 1.00 96.31 85 ASN A C 1
ATOM 700 O O . ASN A 1 85 ? 1.779 -6.703 -20.402 1.00 96.31 85 ASN A O 1
ATOM 704 N N . ILE A 1 86 ? -0.126 -7.721 -21.040 1.00 94.50 86 ILE A N 1
ATOM 705 C CA . ILE A 1 86 ? 0.261 -9.058 -20.584 1.00 94.50 86 ILE A CA 1
ATOM 706 C C . ILE A 1 86 ? 1.344 -9.620 -21.518 1.00 94.50 86 ILE A C 1
ATOM 708 O O . ILE A 1 86 ? 1.167 -9.650 -22.734 1.00 94.50 86 ILE A O 1
ATOM 712 N N . LYS A 1 87 ? 2.484 -10.057 -20.965 1.00 90.44 87 LYS A N 1
ATOM 713 C CA . LYS A 1 87 ? 3.588 -10.653 -21.748 1.00 90.44 87 LYS A CA 1
ATOM 714 C C . LYS A 1 87 ? 3.540 -12.177 -21.800 1.00 90.44 87 LYS A C 1
ATOM 716 O O . LYS A 1 87 ? 4.175 -12.774 -22.665 1.00 90.44 87 LYS A O 1
ATOM 721 N N . GLU A 1 88 ? 2.840 -12.798 -20.857 1.00 84.69 88 GLU A N 1
ATOM 722 C CA . GLU A 1 88 ? 2.779 -14.249 -20.704 1.00 84.69 88 GLU A CA 1
ATOM 723 C C . GLU A 1 88 ? 1.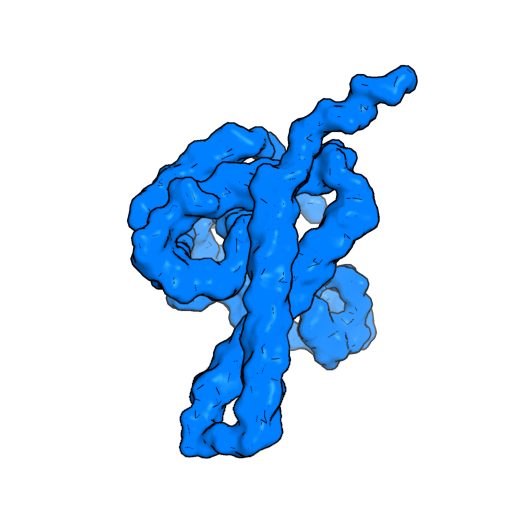329 -14.709 -20.557 1.00 84.69 88 GLU A C 1
ATOM 725 O O . GLU A 1 88 ? 0.606 -14.245 -19.675 1.00 84.69 88 GLU A O 1
ATOM 730 N N . ASP A 1 89 ? 0.925 -15.656 -21.404 1.00 80.94 89 ASP A N 1
ATOM 731 C CA . ASP A 1 89 ? -0.385 -16.291 -21.303 1.00 80.94 89 ASP A CA 1
ATOM 732 C C . ASP A 1 89 ? -0.462 -17.176 -20.054 1.00 80.94 89 ASP A C 1
ATOM 734 O O . ASP A 1 89 ? 0.447 -17.958 -19.752 1.00 80.94 89 ASP A O 1
AT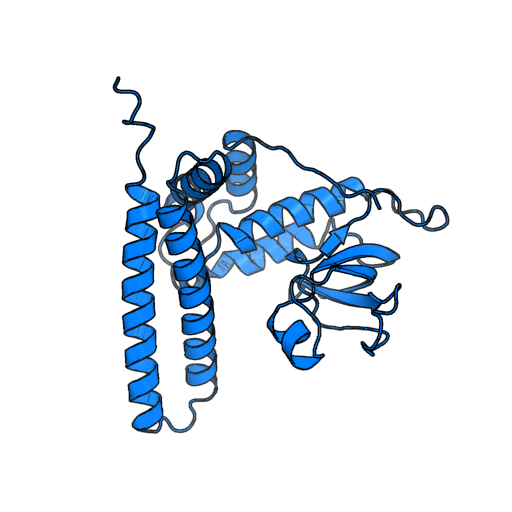OM 738 N N . ILE A 1 90 ? -1.595 -17.109 -19.357 1.00 81.56 90 ILE A N 1
ATOM 739 C CA . ILE A 1 90 ? -1.918 -18.055 -18.290 1.00 81.56 90 ILE A CA 1
ATOM 740 C C . ILE A 1 90 ? -2.535 -19.308 -18.934 1.00 81.56 90 ILE A C 1
ATOM 742 O O . ILE A 1 90 ? -3.495 -19.183 -19.699 1.00 81.56 90 ILE A O 1
ATOM 746 N N . PRO A 1 91 ? -2.051 -20.527 -18.623 1.00 79.19 91 PRO A N 1
ATOM 747 C CA . PRO A 1 91 ? -2.659 -21.757 -19.120 1.00 79.19 91 PRO A CA 1
ATOM 748 C C . PRO A 1 91 ? -4.157 -21.820 -18.808 1.00 79.19 91 PRO A C 1
ATOM 750 O O . PRO A 1 91 ? -4.573 -21.541 -17.686 1.00 79.19 91 PRO A O 1
ATOM 753 N N . ASP A 1 92 ? -4.957 -22.192 -19.807 1.00 79.69 92 ASP A N 1
ATOM 754 C CA . ASP A 1 92 ? -6.415 -22.348 -19.705 1.00 79.69 92 ASP A CA 1
ATOM 755 C C . ASP A 1 92 ? -7.194 -21.083 -19.284 1.00 79.69 92 ASP A C 1
ATOM 757 O O . ASP A 1 92 ? -8.387 -21.158 -18.988 1.00 79.69 92 ASP A O 1
ATOM 761 N N . CYS A 1 93 ? -6.566 -19.904 -19.331 1.00 80.19 93 CYS A N 1
ATOM 762 C CA . CYS A 1 93 ? -7.208 -18.623 -19.062 1.00 80.19 93 CYS A CA 1
ATOM 763 C C . CYS A 1 93 ? -6.893 -17.613 -20.172 1.00 80.19 93 CYS A C 1
ATOM 765 O O . CYS A 1 93 ? -5.773 -17.530 -20.668 1.00 80.19 93 CYS A O 1
ATOM 767 N N . LYS A 1 94 ? -7.895 -16.827 -20.571 1.00 80.81 94 LYS A N 1
ATOM 768 C CA . LYS A 1 94 ? -7.716 -15.728 -21.524 1.00 80.81 94 LYS A CA 1
ATOM 769 C C . LYS A 1 94 ? -7.908 -14.408 -20.803 1.00 80.81 94 LYS A C 1
ATOM 771 O O . LYS A 1 94 ? -9.039 -13.943 -20.660 1.00 80.81 94 LYS A O 1
ATOM 776 N N . LEU A 1 95 ? -6.800 -13.830 -20.355 1.00 84.94 95 LEU A N 1
ATOM 777 C CA . LEU A 1 95 ? -6.785 -12.429 -19.968 1.00 84.94 95 LEU A CA 1
ATOM 778 C C . LEU A 1 95 ? -6.872 -11.554 -21.229 1.00 84.94 95 LEU A C 1
ATOM 780 O O . LEU A 1 95 ? -6.390 -11.961 -22.288 1.00 84.94 95 LEU A O 1
ATOM 784 N N . PRO A 1 96 ? -7.491 -10.369 -21.143 1.00 89.38 96 PRO A N 1
ATOM 785 C CA . PRO A 1 96 ? -7.306 -9.324 -22.140 1.00 89.38 96 PRO A CA 1
ATOM 786 C C . PRO A 1 96 ? -5.817 -9.023 -22.380 1.00 89.38 96 PRO A C 1
ATOM 788 O O . PRO A 1 96 ? -5.029 -9.041 -21.436 1.00 89.38 96 PRO A O 1
ATOM 791 N N . ASP A 1 97 ? -5.454 -8.680 -23.620 1.00 88.06 97 ASP A N 1
ATOM 792 C CA . ASP A 1 97 ? -4.072 -8.314 -23.986 1.00 88.06 97 ASP A CA 1
ATOM 793 C C . ASP A 1 97 ? -3.553 -7.117 -23.169 1.00 88.06 97 ASP A C 1
ATOM 795 O O . ASP A 1 97 ? -2.356 -7.004 -22.898 1.00 88.06 97 ASP A O 1
ATOM 799 N N . SER A 1 98 ? -4.470 -6.234 -22.766 1.00 93.75 98 SER A N 1
ATOM 800 C CA . SER A 1 98 ? -4.208 -5.056 -21.951 1.00 93.75 98 SER A CA 1
ATOM 801 C C . SER A 1 98 ? -5.233 -4.944 -20.825 1.00 93.75 98 SER A C 1
ATOM 803 O O . SER A 1 98 ? -6.430 -5.142 -21.050 1.00 93.75 98 SER A O 1
ATOM 805 N N . ILE A 1 99 ? -4.763 -4.621 -19.623 1.00 94.88 99 ILE A N 1
ATOM 806 C CA . ILE A 1 99 ? -5.585 -4.364 -18.441 1.00 94.88 99 ILE A CA 1
ATOM 807 C C . ILE A 1 99 ? -5.377 -2.912 -18.027 1.00 94.88 99 ILE A C 1
ATOM 809 O O . ILE A 1 99 ? -4.245 -2.478 -17.816 1.00 94.88 99 ILE A O 1
ATOM 813 N N . THR A 1 100 ? -6.474 -2.173 -17.907 1.00 95.31 100 THR A N 1
ATOM 814 C CA . THR A 1 100 ? -6.502 -0.813 -17.360 1.00 95.31 100 THR A CA 1
ATOM 815 C C . THR A 1 100 ? -6.727 -0.851 -15.850 1.00 95.31 100 THR A C 1
ATOM 817 O O . THR A 1 100 ? -7.136 -1.877 -15.308 1.00 95.31 100 THR A O 1
ATOM 820 N N . GLU A 1 101 ? -6.500 0.277 -15.176 1.00 95.12 101 GLU A N 1
ATOM 821 C CA . GLU A 1 101 ? -6.809 0.453 -13.747 1.00 95.12 101 GLU A CA 1
ATOM 822 C C . GLU A 1 101 ? -6.007 -0.471 -12.806 1.00 95.12 101 GLU A C 1
ATOM 824 O O . GLU A 1 101 ? -6.439 -0.808 -11.702 1.00 95.12 101 GLU A O 1
ATOM 829 N N . VAL A 1 102 ? -4.801 -0.884 -13.211 1.00 97.06 102 VAL A N 1
ATOM 830 C CA . VAL A 1 102 ? -3.922 -1.680 -12.346 1.00 97.06 102 VAL A CA 1
ATOM 831 C C . VAL A 1 102 ? -3.282 -0.778 -11.300 1.00 97.06 102 VAL A C 1
ATOM 833 O O . VAL A 1 102 ? -2.509 0.112 -11.640 1.00 97.06 102 VAL A O 1
ATOM 836 N N . ALA A 1 103 ? -3.560 -1.013 -10.020 1.00 96.88 103 ALA A N 1
ATOM 837 C CA . ALA A 1 103 ? -2.985 -0.215 -8.943 1.00 96.88 103 ALA A CA 1
ATOM 838 C C . ALA A 1 103 ? -1.446 -0.252 -8.960 1.00 96.88 103 ALA A C 1
ATOM 840 O O . ALA A 1 103 ? -0.836 -1.326 -8.971 1.00 96.88 103 ALA A O 1
ATOM 841 N N . LEU A 1 104 ? -0.800 0.918 -8.891 1.00 96.94 104 LEU A N 1
ATOM 842 C CA . LEU A 1 104 ? 0.664 1.013 -8.956 1.00 96.94 104 LEU A CA 1
ATOM 843 C C . LEU A 1 104 ? 1.370 0.219 -7.847 1.00 96.94 104 LEU A C 1
ATOM 845 O O . LEU A 1 104 ? 2.438 -0.351 -8.069 1.00 96.94 104 LEU A O 1
ATOM 849 N N . TYR A 1 105 ? 0.765 0.120 -6.660 1.00 95.75 105 TYR A N 1
ATOM 850 C CA . TYR A 1 105 ? 1.321 -0.660 -5.552 1.00 95.75 105 TYR A CA 1
ATOM 851 C C . TYR A 1 105 ? 1.330 -2.181 -5.805 1.00 95.75 105 TYR A C 1
ATOM 853 O O . TYR A 1 105 ? 2.028 -2.912 -5.095 1.00 95.75 105 TYR A O 1
ATOM 861 N N . ASP A 1 106 ? 0.582 -2.689 -6.788 1.00 95.75 106 ASP A N 1
ATOM 862 C CA . ASP A 1 106 ? 0.577 -4.110 -7.166 1.00 95.75 106 ASP A CA 1
ATOM 863 C C . ASP A 1 106 ? 1.642 -4.461 -8.210 1.00 95.75 106 ASP A C 1
ATOM 865 O O . ASP A 1 106 ? 1.881 -5.645 -8.470 1.00 95.75 106 ASP A O 1
ATOM 869 N N . LEU A 1 107 ? 2.318 -3.452 -8.766 1.00 96.44 107 LEU A N 1
ATOM 870 C CA . LEU A 1 107 ? 3.393 -3.621 -9.732 1.00 96.44 107 LEU A CA 1
ATOM 871 C C . LEU A 1 107 ? 4.752 -3.681 -9.028 1.00 96.44 107 LEU A C 1
ATOM 873 O O . LEU A 1 107 ? 5.115 -2.826 -8.213 1.00 96.44 107 LEU A O 1
ATOM 877 N N . LEU A 1 108 ? 5.520 -4.716 -9.359 1.00 96.06 108 LEU A N 1
ATOM 878 C CA . LEU A 1 108 ? 6.894 -4.920 -8.911 1.00 96.06 108 LEU A CA 1
ATOM 879 C C . LEU A 1 108 ? 7.824 -4.787 -10.121 1.00 96.06 108 LEU A C 1
ATOM 881 O O . LEU A 1 108 ? 7.919 -5.744 -10.896 1.00 96.06 108 LEU A O 1
ATOM 885 N N . PRO A 1 109 ? 8.507 -3.641 -10.306 1.00 95.19 109 PRO A N 1
ATOM 886 C CA . PRO A 1 109 ? 9.439 -3.472 -11.415 1.00 95.19 109 PRO A CA 1
ATOM 887 C C . PRO A 1 109 ? 10.498 -4.577 -11.449 1.00 95.19 109 PRO A C 1
ATOM 889 O O . PRO A 1 109 ? 10.984 -5.038 -10.408 1.00 95.19 109 PRO A O 1
ATOM 892 N N . LEU A 1 110 ? 10.860 -5.012 -12.654 1.00 93.00 110 LEU A N 1
ATOM 893 C CA . LEU A 1 110 ? 11.941 -5.974 -12.842 1.00 93.00 110 LEU A CA 1
ATOM 894 C C . LEU A 1 110 ? 13.309 -5.284 -12.835 1.00 93.00 110 LEU A C 1
ATOM 896 O O . LEU A 1 110 ? 13.467 -4.206 -13.397 1.00 93.00 110 LEU A O 1
ATOM 900 N N . LEU A 1 111 ? 14.337 -5.959 -12.309 1.00 88.06 111 LEU A N 1
ATOM 901 C CA . LEU A 1 111 ? 15.728 -5.492 -12.466 1.00 88.06 111 LEU A CA 1
ATOM 902 C C . LEU A 1 111 ? 16.180 -5.576 -13.922 1.00 88.06 111 LEU A C 1
ATOM 904 O O . LEU A 1 111 ? 16.966 -4.767 -14.402 1.00 88.06 111 LEU A O 1
ATOM 908 N N . ASN A 1 112 ? 15.737 -6.629 -14.602 1.00 85.06 112 ASN A N 1
ATOM 909 C CA . ASN A 1 112 ? 16.166 -6.941 -15.952 1.00 85.06 112 ASN A CA 1
ATOM 910 C C . ASN A 1 112 ? 15.121 -6.400 -16.921 1.00 85.06 112 ASN A C 1
ATOM 912 O O . ASN A 1 112 ? 14.254 -7.149 -17.369 1.00 85.06 112 ASN A O 1
ATOM 916 N N . GLN A 1 113 ? 15.205 -5.104 -17.191 1.00 89.56 113 GLN A N 1
ATOM 917 C CA . GLN A 1 113 ? 14.424 -4.453 -18.235 1.00 89.56 113 GLN A CA 1
ATOM 918 C C . GLN A 1 113 ? 14.930 -4.854 -19.626 1.00 89.56 113 GLN A C 1
ATOM 920 O O . GLN A 1 113 ? 16.055 -5.350 -19.767 1.00 89.56 113 GLN A O 1
ATOM 925 N N . ASP A 1 114 ? 14.105 -4.648 -20.654 1.00 81.56 114 ASP A N 1
ATOM 926 C CA . ASP A 1 114 ? 14.528 -4.856 -22.039 1.00 81.56 114 ASP A CA 1
ATOM 927 C C . ASP A 1 114 ? 15.750 -3.963 -22.340 1.00 81.56 114 ASP A C 1
ATOM 929 O O . ASP A 1 114 ? 15.648 -2.738 -22.242 1.00 81.56 114 ASP A O 1
ATOM 933 N N . PRO A 1 115 ? 16.913 -4.532 -22.713 1.00 74.56 115 PRO A N 1
ATOM 934 C CA . PRO A 1 115 ? 18.129 -3.759 -22.966 1.00 74.56 115 PRO A CA 1
ATOM 935 C C . PRO A 1 115 ? 18.003 -2.795 -24.153 1.00 74.56 115 PRO A C 1
ATOM 937 O O . PRO A 1 115 ? 18.847 -1.911 -24.313 1.00 74.56 115 PRO A O 1
ATOM 940 N N . HIS A 1 116 ? 16.987 -2.962 -25.003 1.00 76.00 116 HIS A N 1
ATOM 941 C CA . HIS A 1 116 ? 16.681 -2.042 -26.094 1.00 76.00 116 HIS A CA 1
ATOM 942 C C . HIS A 1 116 ? 15.917 -0.794 -25.631 1.00 76.00 116 HIS A C 1
ATOM 944 O O . HIS A 1 116 ? 15.829 0.172 -26.393 1.00 76.00 116 HIS A O 1
ATOM 950 N N . ILE A 1 117 ? 15.405 -0.786 -24.397 1.00 73.81 117 ILE A N 1
ATOM 951 C CA . ILE A 1 117 ? 14.681 0.333 -23.799 1.00 73.81 117 ILE A CA 1
ATOM 952 C C . ILE A 1 117 ? 15.595 0.986 -22.757 1.00 73.81 117 ILE A C 1
ATOM 954 O O . ILE A 1 117 ? 15.953 0.404 -21.736 1.00 73.81 117 ILE A O 1
ATOM 958 N N . SER A 1 118 ? 16.009 2.224 -23.027 1.00 71.88 118 SER A N 1
ATOM 959 C CA . SER A 1 118 ? 16.817 2.996 -22.083 1.00 71.88 118 SER A CA 1
ATOM 960 C C . SER A 1 118 ? 15.931 3.517 -20.952 1.00 71.88 118 SER A C 1
ATOM 962 O O . SER A 1 118 ? 15.313 4.566 -21.106 1.00 71.88 118 SER A O 1
ATOM 964 N N . LEU A 1 119 ? 15.920 2.815 -19.818 1.00 77.69 119 LEU A N 1
ATOM 965 C CA . LEU A 1 119 ? 15.207 3.198 -18.591 1.00 77.69 119 LEU A CA 1
ATOM 966 C C . LEU A 1 119 ? 16.210 3.548 -17.479 1.00 77.69 119 LEU A C 1
ATOM 968 O O . LEU A 1 119 ? 16.437 2.743 -16.573 1.00 77.69 119 LEU A O 1
ATOM 972 N N . PRO A 1 120 ? 16.872 4.719 -17.545 1.00 70.31 120 PRO A N 1
ATOM 973 C CA . PRO A 1 120 ? 17.940 5.072 -16.612 1.00 70.31 120 PRO A CA 1
ATOM 974 C C . PRO A 1 120 ? 17.454 5.231 -15.163 1.00 70.31 120 PRO A C 1
ATOM 976 O O . PRO A 1 120 ? 18.286 5.207 -14.258 1.00 70.31 120 PRO A O 1
ATOM 979 N N . LEU A 1 121 ? 16.141 5.385 -14.933 1.00 83.38 121 LEU A N 1
ATOM 980 C CA . LEU A 1 121 ? 15.549 5.616 -13.609 1.00 83.38 121 LEU A CA 1
ATOM 981 C C . LEU A 1 121 ? 14.717 4.429 -13.079 1.00 83.38 121 LEU A C 1
ATOM 983 O O . LEU A 1 121 ? 14.120 4.544 -12.011 1.00 83.38 121 LEU A O 1
ATOM 987 N N . MET A 1 122 ? 14.748 3.275 -13.761 1.00 90.12 122 MET A N 1
ATOM 988 C CA . MET A 1 122 ? 14.991 1.957 -13.150 1.00 90.12 122 MET A CA 1
ATOM 989 C C . MET A 1 122 ? 14.743 1.798 -11.637 1.00 90.12 122 MET A C 1
ATOM 991 O O . MET A 1 122 ? 13.631 1.684 -11.111 1.00 90.12 122 MET A O 1
ATOM 995 N N . ASP A 1 123 ? 15.877 1.824 -10.941 1.00 90.06 123 ASP A N 1
ATOM 996 C CA . ASP A 1 123 ? 16.005 1.679 -9.497 1.00 90.06 123 ASP A CA 1
ATOM 997 C C . ASP A 1 123 ? 15.185 2.714 -8.716 1.00 90.06 123 ASP A C 1
ATOM 999 O O . ASP A 1 123 ? 14.672 2.405 -7.641 1.00 90.06 123 ASP A O 1
ATOM 1003 N N . ILE A 1 124 ? 15.030 3.929 -9.255 1.00 92.75 124 ILE A N 1
ATOM 1004 C CA . ILE A 1 124 ? 14.288 5.007 -8.598 1.00 92.75 124 ILE A CA 1
ATOM 1005 C C . ILE A 1 124 ? 12.785 4.719 -8.640 1.00 92.75 124 ILE A C 1
ATOM 1007 O O . ILE A 1 124 ? 12.124 4.773 -7.607 1.00 92.75 124 ILE A O 1
ATOM 1011 N N . THR A 1 125 ? 12.245 4.327 -9.794 1.00 94.00 125 THR A N 1
ATOM 1012 C CA . THR A 1 125 ? 10.833 3.921 -9.907 1.00 94.00 125 THR A CA 1
ATOM 1013 C C . THR A 1 125 ? 10.536 2.747 -8.971 1.00 94.00 125 THR A C 1
ATOM 1015 O O . THR A 1 125 ? 9.531 2.756 -8.260 1.00 94.00 125 THR A O 1
ATOM 1018 N N . ALA A 1 126 ? 11.434 1.757 -8.902 1.00 95.25 126 ALA A N 1
ATOM 1019 C CA . ALA A 1 126 ? 11.287 0.630 -7.985 1.00 95.25 126 ALA A CA 1
ATOM 1020 C C . ALA A 1 126 ? 11.282 1.047 -6.509 1.00 95.25 126 ALA A C 1
ATOM 1022 O O . ALA A 1 126 ? 10.464 0.534 -5.743 1.00 95.25 126 ALA A O 1
ATOM 1023 N N . LEU A 1 127 ? 12.152 1.984 -6.124 1.00 96.06 127 LEU A N 1
ATOM 1024 C CA . LEU A 1 127 ? 12.229 2.528 -4.768 1.00 96.06 127 LEU A CA 1
ATOM 1025 C C . LEU A 1 127 ? 10.942 3.263 -4.371 1.00 96.06 127 LEU A C 1
ATOM 1027 O O . LEU A 1 127 ? 10.404 3.024 -3.292 1.00 96.06 127 LEU A O 1
ATOM 1031 N N . TYR A 1 128 ? 10.429 4.122 -5.251 1.00 97.38 128 TYR A N 1
ATOM 1032 C CA . TYR A 1 128 ? 9.239 4.930 -4.977 1.00 97.38 128 TYR A CA 1
ATOM 1033 C C . TYR A 1 128 ? 7.972 4.067 -4.916 1.00 97.38 128 TYR A C 1
ATOM 1035 O O . TYR A 1 128 ? 7.143 4.234 -4.019 1.00 97.38 128 TYR A O 1
ATOM 1043 N N . LEU A 1 129 ? 7.847 3.077 -5.809 1.00 97.19 129 LEU A N 1
ATOM 1044 C CA . LEU A 1 129 ? 6.756 2.101 -5.740 1.00 97.19 129 LEU A CA 1
ATOM 1045 C C . LEU A 1 129 ? 6.849 1.209 -4.501 1.00 97.19 129 LEU A C 1
ATOM 1047 O O . LEU A 1 129 ? 5.820 0.804 -3.972 1.00 97.19 129 LEU A O 1
ATOM 1051 N N . ASP A 1 130 ? 8.051 0.897 -4.018 1.00 97.56 130 ASP A N 1
ATOM 1052 C CA . ASP A 1 130 ? 8.235 0.175 -2.760 1.00 97.56 130 ASP A CA 1
ATOM 1053 C C . ASP A 1 130 ? 7.750 0.979 -1.545 1.00 97.56 130 ASP A C 1
ATOM 1055 O O . ASP A 1 130 ? 6.996 0.449 -0.724 1.00 97.56 130 ASP A O 1
ATOM 1059 N N . GLN A 1 131 ? 8.101 2.264 -1.470 1.00 98.12 131 GLN A N 1
ATOM 1060 C CA . GLN A 1 131 ? 7.630 3.169 -0.417 1.00 98.12 131 GLN A CA 1
ATOM 1061 C C . GLN A 1 131 ? 6.107 3.303 -0.419 1.00 98.12 131 GLN A C 1
ATOM 1063 O O . GLN A 1 131 ? 5.478 3.131 0.630 1.00 98.12 131 GLN A O 1
ATOM 1068 N N . TYR A 1 132 ? 5.525 3.549 -1.596 1.00 98.12 132 TYR A N 1
ATOM 1069 C CA . TYR A 1 132 ? 4.079 3.662 -1.776 1.00 98.12 132 TYR A CA 1
ATOM 1070 C C . TYR A 1 132 ? 3.356 2.357 -1.435 1.00 98.12 132 TYR A C 1
ATOM 1072 O O . TYR A 1 132 ? 2.374 2.355 -0.692 1.00 98.12 132 TYR A O 1
ATOM 1080 N N . ARG A 1 133 ? 3.870 1.221 -1.922 1.00 97.19 133 ARG A N 1
ATOM 1081 C CA . ARG A 1 133 ? 3.271 -0.096 -1.688 1.00 97.19 133 ARG A CA 1
ATOM 1082 C C . ARG A 1 133 ? 3.221 -0.451 -0.218 1.00 97.19 133 ARG A C 1
ATOM 1084 O O . ARG A 1 133 ? 2.169 -0.894 0.238 1.00 97.19 133 ARG A O 1
ATOM 1091 N N . LEU A 1 134 ? 4.326 -0.291 0.511 1.00 97.00 134 LEU A N 1
ATOM 1092 C CA . LEU A 1 134 ? 4.342 -0.620 1.934 1.00 97.00 134 LEU A CA 1
ATOM 1093 C C . LEU A 1 134 ? 3.334 0.251 2.684 1.00 97.00 134 LEU A C 1
ATOM 1095 O O . LEU A 1 134 ? 2.528 -0.281 3.447 1.00 97.00 134 LEU A O 1
ATOM 1099 N N . PHE A 1 135 ? 3.312 1.554 2.395 1.00 98.00 135 PHE A N 1
ATOM 1100 C CA . PHE A 1 135 ? 2.372 2.476 3.016 1.00 98.00 135 PHE A CA 1
ATOM 1101 C C . PHE A 1 135 ? 0.915 2.071 2.760 1.00 98.00 135 PHE A C 1
ATOM 1103 O O . PHE A 1 135 ? 0.179 1.811 3.708 1.00 98.00 135 PHE A O 1
ATOM 1110 N N . ILE A 1 136 ? 0.499 1.924 1.499 1.00 95.81 136 ILE A N 1
ATOM 1111 C CA . ILE A 1 136 ? -0.904 1.635 1.160 1.00 95.81 136 ILE A CA 1
ATOM 1112 C C . ILE A 1 136 ? -1.344 0.236 1.607 1.00 95.81 136 ILE A C 1
ATOM 1114 O O . ILE A 1 136 ? -2.478 0.039 2.064 1.00 95.81 136 ILE A O 1
ATOM 1118 N N . LYS A 1 137 ? -0.466 -0.767 1.488 1.00 93.25 137 LYS A N 1
ATOM 1119 C CA . LYS A 1 137 ? -0.827 -2.143 1.853 1.00 93.25 137 LYS A CA 1
ATOM 1120 C C . LYS A 1 137 ? -0.870 -2.356 3.359 1.00 93.25 137 LYS A C 1
ATOM 1122 O O . LYS A 1 137 ? -1.717 -3.134 3.806 1.00 93.25 137 LYS A O 1
ATOM 1127 N N . HIS A 1 138 ? 0.000 -1.692 4.120 1.00 94.25 138 HIS A N 1
ATOM 1128 C CA . HIS A 1 138 ? 0.245 -2.057 5.516 1.00 94.25 138 HIS A CA 1
ATOM 1129 C C . HIS A 1 138 ? -0.009 -0.948 6.534 1.00 94.25 138 HIS A C 1
ATOM 1131 O O . HIS A 1 138 ? -0.344 -1.277 7.667 1.00 94.25 138 HIS A O 1
ATOM 1137 N N . LEU A 1 139 ? 0.111 0.326 6.158 1.00 96.12 139 LEU A N 1
ATOM 1138 C CA . LEU A 1 139 ? -0.001 1.441 7.105 1.00 96.12 139 LEU A CA 1
ATOM 1139 C C . LEU A 1 139 ? -1.313 2.212 6.945 1.00 96.12 139 LEU A C 1
ATOM 1141 O O . LEU A 1 139 ? -1.939 2.554 7.942 1.00 96.12 139 LEU A O 1
ATOM 1145 N N . TRP A 1 140 ? -1.744 2.449 5.706 1.00 96.06 140 TRP A N 1
ATOM 1146 C CA . TRP A 1 140 ? -2.956 3.200 5.392 1.00 96.06 140 TRP A CA 1
ATOM 1147 C C . TRP A 1 140 ? -4.221 2.369 5.594 1.00 96.06 140 TRP A C 1
ATOM 1149 O O . TRP A 1 140 ? -4.363 1.267 5.031 1.00 96.06 140 TRP A O 1
ATOM 1159 N N . TRP A 1 141 ? -5.171 2.927 6.341 1.00 94.44 141 TRP A N 1
ATOM 1160 C CA . TRP A 1 141 ? -6.523 2.395 6.444 1.00 94.44 141 TRP A CA 1
ATOM 1161 C C . TRP A 1 141 ? -7.515 3.369 5.791 1.00 94.44 141 TRP A C 1
ATOM 1163 O O . TRP A 1 141 ? -7.405 4.566 6.014 1.00 94.44 141 TRP A O 1
ATOM 1173 N N . PRO A 1 142 ? -8.492 2.901 4.990 1.00 90.94 142 PRO A N 1
ATOM 1174 C CA . PRO A 1 142 ? -9.341 3.794 4.192 1.00 90.94 142 PRO A CA 1
ATOM 1175 C C . PRO A 1 142 ? -10.128 4.839 4.991 1.00 90.94 142 PRO A C 1
ATOM 1177 O O . PRO A 1 142 ? -10.370 5.931 4.499 1.00 90.94 142 PRO A O 1
ATOM 1180 N N . TRP A 1 143 ? -10.509 4.521 6.227 1.00 93.62 143 TRP A N 1
ATOM 1181 C CA . TRP A 1 143 ? -11.225 5.446 7.108 1.00 93.62 143 TRP A CA 1
ATOM 1182 C C . TRP A 1 143 ? -10.337 6.532 7.719 1.00 93.62 143 TRP A C 1
ATOM 1184 O O . TRP A 1 143 ? -10.863 7.469 8.307 1.00 93.62 143 TRP A O 1
ATOM 1194 N N . ASP A 1 144 ? -9.012 6.428 7.594 1.00 95.06 144 ASP A N 1
ATOM 1195 C CA . ASP A 1 144 ? -8.112 7.504 8.007 1.00 95.06 144 ASP A CA 1
ATOM 1196 C C . ASP A 1 144 ? -8.370 8.774 7.186 1.00 95.06 144 ASP A C 1
ATOM 1198 O O . ASP A 1 144 ? -8.083 9.868 7.651 1.00 95.06 144 ASP A O 1
ATOM 1202 N N . GLU A 1 145 ? -8.929 8.651 5.975 1.00 93.62 145 GLU A N 1
ATOM 1203 C CA . GLU A 1 145 ? -9.297 9.788 5.127 1.00 93.62 145 GLU A CA 1
ATOM 1204 C C . GLU A 1 145 ? -10.276 10.750 5.823 1.00 93.62 145 GLU A C 1
ATOM 1206 O O . GLU A 1 145 ? -10.225 11.958 5.598 1.00 93.62 145 GLU A O 1
ATOM 1211 N N . GLU A 1 146 ? -11.131 10.232 6.710 1.00 91.25 146 GLU A N 1
ATOM 1212 C CA . GLU A 1 146 ? -12.104 11.021 7.475 1.00 91.25 146 GLU A CA 1
ATOM 1213 C C . GLU A 1 146 ? -11.445 11.842 8.603 1.00 91.25 146 GLU A C 1
ATOM 1215 O O . GLU A 1 146 ? -12.064 12.758 9.150 1.00 91.25 146 GLU A O 1
ATOM 1220 N N . GLU A 1 147 ? -10.192 11.547 8.964 1.00 89.00 147 GLU A N 1
ATOM 1221 C CA . GLU A 1 147 ? -9.475 12.205 10.057 1.00 89.00 147 GLU A CA 1
ATOM 1222 C C . GLU A 1 147 ? -8.799 13.505 9.589 1.00 89.00 147 GLU A C 1
ATOM 1224 O O . GLU A 1 147 ? -7.621 13.547 9.224 1.00 89.00 147 GLU A O 1
ATOM 1229 N N . THR A 1 148 ? -9.560 14.602 9.616 1.00 90.00 148 THR A N 1
ATOM 1230 C CA . THR A 1 148 ? -9.097 15.923 9.147 1.00 90.00 148 THR A CA 1
ATOM 1231 C C . THR A 1 148 ? -8.415 16.774 10.214 1.00 90.00 148 THR A C 1
ATOM 1233 O O . THR A 1 148 ? -7.733 17.739 9.886 1.00 90.00 148 THR A O 1
ATOM 1236 N N . ASP A 1 149 ? -8.616 16.457 11.493 1.00 89.94 149 ASP A N 1
ATOM 1237 C CA . ASP A 1 149 ? -8.208 17.335 12.600 1.00 89.94 149 ASP A CA 1
ATOM 1238 C C . ASP A 1 149 ? -6.817 17.000 13.159 1.00 89.94 149 ASP A C 1
ATOM 1240 O O . ASP A 1 149 ? -6.237 17.785 13.912 1.00 89.94 149 ASP A O 1
ATOM 1244 N N . LEU A 1 150 ? -6.272 15.837 12.796 1.00 91.19 150 LEU A N 1
ATOM 1245 C CA . LEU A 1 150 ? -5.015 15.309 13.317 1.00 91.19 150 LEU A CA 1
ATOM 1246 C C . LEU A 1 150 ? -3.991 15.155 12.196 1.00 91.19 150 LEU A C 1
ATOM 1248 O O . LEU A 1 150 ? -4.337 14.805 11.069 1.00 91.19 150 LEU A O 1
ATOM 1252 N N . VAL A 1 151 ? -2.721 15.416 12.507 1.00 95.06 151 VAL A N 1
ATOM 1253 C CA . VAL A 1 151 ? -1.617 15.108 11.593 1.00 95.06 151 VAL A CA 1
ATOM 1254 C C . VAL A 1 151 ? -1.422 13.596 11.606 1.00 95.06 151 VAL A C 1
ATOM 1256 O O . VAL A 1 151 ? -1.156 13.009 12.659 1.00 95.06 151 VAL A O 1
ATOM 1259 N N . TRP A 1 152 ? -1.553 12.958 10.441 1.00 96.25 152 TRP A N 1
ATOM 1260 C CA . TRP A 1 152 ? -1.566 11.496 10.341 1.00 96.25 152 TRP A CA 1
ATOM 1261 C C . TRP A 1 152 ? -0.252 10.887 10.843 1.00 96.25 152 TRP A C 1
ATOM 1263 O O . TRP A 1 152 ? -0.259 9.907 11.583 1.00 96.25 152 TRP A O 1
ATOM 1273 N N . VAL A 1 153 ? 0.879 11.513 10.494 1.00 95.38 153 VAL A N 1
ATOM 1274 C CA . VAL A 1 153 ? 2.221 11.079 10.915 1.00 95.38 153 VAL A CA 1
ATOM 1275 C C . VAL A 1 153 ? 2.354 11.053 12.434 1.00 95.38 153 VAL A C 1
ATOM 1277 O O . VAL A 1 153 ? 2.800 10.051 12.985 1.00 95.38 153 VAL A O 1
ATOM 1280 N N . ASP A 1 154 ? 1.930 12.125 13.101 1.00 94.69 154 ASP A N 1
ATOM 1281 C CA . ASP A 1 154 ? 2.056 12.272 14.553 1.00 94.69 154 ASP A CA 1
ATOM 1282 C C . ASP A 1 154 ? 1.132 11.316 15.319 1.00 94.69 154 ASP A C 1
ATOM 1284 O O . ASP A 1 154 ? 1.380 11.023 16.485 1.00 94.69 154 ASP A O 1
ATOM 1288 N N . THR A 1 155 ? 0.069 10.844 14.663 1.00 92.94 155 THR A N 1
ATOM 1289 C CA . THR A 1 155 ? -0.987 10.041 15.290 1.00 92.94 155 THR A CA 1
ATOM 1290 C C . THR A 1 155 ? -0.806 8.545 15.048 1.00 92.94 155 THR A C 1
ATOM 1292 O O . THR A 1 155 ? -1.048 7.756 15.950 1.00 92.94 155 THR A O 1
ATOM 1295 N N . HIS A 1 156 ? -0.387 8.138 13.844 1.00 95.12 156 HIS A N 1
ATOM 1296 C CA . HIS A 1 156 ? -0.480 6.736 13.410 1.00 95.12 156 HIS A CA 1
ATOM 1297 C C . HIS A 1 156 ? 0.845 6.102 13.006 1.00 95.12 156 HIS A C 1
ATOM 1299 O O . HIS A 1 156 ? 0.972 4.876 13.062 1.00 95.12 156 HIS A O 1
ATOM 1305 N N . LEU A 1 157 ? 1.818 6.894 12.539 1.00 95.94 157 LEU A N 1
ATOM 1306 C CA . LEU A 1 157 ? 2.975 6.339 11.833 1.00 95.94 157 LEU A CA 1
ATOM 1307 C C . LEU A 1 157 ? 3.797 5.405 12.723 1.00 95.94 157 LEU A C 1
ATOM 1309 O O . LEU A 1 157 ? 4.111 4.296 12.296 1.00 95.94 157 LEU A O 1
ATOM 1313 N N . ALA A 1 158 ? 4.150 5.848 13.932 1.00 95.25 158 ALA A N 1
ATOM 1314 C CA . ALA A 1 158 ? 5.018 5.087 14.829 1.00 95.25 158 ALA A CA 1
ATOM 1315 C C . ALA A 1 158 ? 4.406 3.725 15.189 1.00 95.25 158 ALA A C 1
ATOM 1317 O O . ALA A 1 158 ? 5.050 2.690 14.999 1.00 95.25 158 ALA A O 1
ATOM 1318 N N . ASP A 1 159 ? 3.149 3.719 15.627 1.00 94.56 159 ASP A N 1
ATOM 1319 C CA . ASP A 1 159 ? 2.478 2.523 16.141 1.00 94.56 159 ASP A CA 1
ATOM 1320 C C . ASP A 1 159 ? 2.215 1.504 15.028 1.00 94.56 159 ASP A C 1
ATOM 1322 O O . ASP A 1 159 ? 2.558 0.325 15.143 1.00 94.56 159 ASP A O 1
ATOM 1326 N N . ARG A 1 160 ? 1.693 1.954 13.878 1.00 95.94 160 ARG A N 1
ATOM 1327 C CA . ARG A 1 160 ? 1.394 1.051 12.754 1.00 95.94 160 ARG A CA 1
ATOM 1328 C C . ARG A 1 160 ? 2.654 0.502 12.099 1.00 95.94 160 ARG A C 1
ATOM 1330 O O . ARG A 1 160 ? 2.673 -0.657 11.679 1.00 95.94 160 ARG A O 1
ATOM 1337 N N . LEU A 1 161 ? 3.709 1.312 12.009 1.00 96.25 161 LEU A N 1
ATOM 1338 C CA . LEU A 1 161 ? 4.989 0.858 11.478 1.00 96.25 161 LEU A CA 1
ATOM 1339 C C . LEU A 1 161 ? 5.642 -0.151 12.428 1.00 96.25 161 LEU A C 1
ATOM 1341 O O . LEU A 1 161 ? 6.118 -1.188 11.966 1.00 96.25 161 LEU A O 1
ATOM 1345 N N . THR A 1 162 ? 5.598 0.102 13.738 1.00 95.31 162 THR A N 1
ATOM 1346 C CA . THR A 1 162 ? 6.074 -0.843 14.759 1.00 95.31 162 THR A CA 1
ATOM 1347 C C . THR A 1 162 ? 5.337 -2.168 14.645 1.00 95.31 162 THR A C 1
ATOM 1349 O O . THR A 1 162 ? 5.978 -3.198 14.430 1.00 95.31 162 THR A O 1
ATOM 1352 N N . LEU A 1 163 ? 4.001 -2.140 14.644 1.00 93.88 163 LEU A N 1
ATOM 1353 C CA . LEU A 1 163 ? 3.178 -3.336 14.492 1.00 93.88 163 LEU A CA 1
ATOM 1354 C C . LEU A 1 163 ? 3.533 -4.124 13.221 1.00 93.88 163 LEU A C 1
ATOM 1356 O O . LEU A 1 163 ? 3.685 -5.347 13.264 1.00 93.88 163 LEU A O 1
ATOM 1360 N N . TYR A 1 164 ? 3.715 -3.439 12.088 1.00 94.88 164 TYR A N 1
ATOM 1361 C CA . TYR A 1 164 ? 4.130 -4.078 10.840 1.00 94.88 164 TYR A CA 1
ATOM 1362 C C . TYR A 1 164 ? 5.4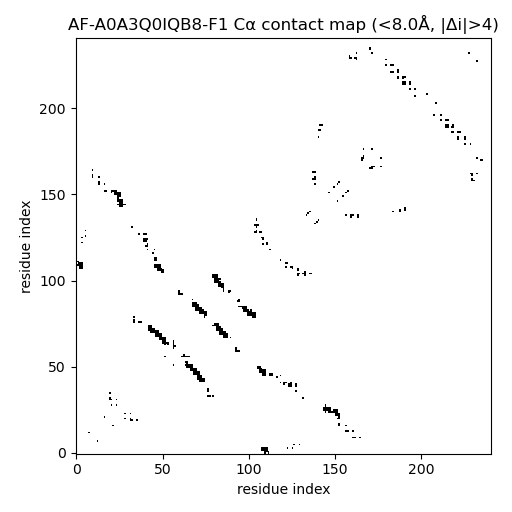68 -4.822 10.987 1.00 94.88 164 TYR A C 1
ATOM 1364 O O . TYR A 1 164 ? 5.555 -5.999 10.622 1.00 94.88 164 TYR A O 1
ATOM 1372 N N . TYR A 1 165 ? 6.500 -4.175 11.538 1.00 94.62 165 TYR A N 1
ATOM 1373 C CA . TYR A 1 165 ? 7.813 -4.802 11.720 1.00 94.62 165 TYR A CA 1
ATOM 1374 C C . TYR A 1 165 ? 7.766 -5.951 12.727 1.00 94.62 165 TYR A C 1
ATOM 1376 O O . TYR A 1 165 ? 8.342 -7.007 12.476 1.00 94.62 165 TYR A O 1
ATOM 1384 N N . GLU A 1 166 ? 7.026 -5.813 13.822 1.00 92.62 166 GLU A N 1
ATOM 1385 C CA . GLU A 1 166 ? 6.886 -6.875 14.818 1.00 92.62 166 GLU A CA 1
ATOM 1386 C C . GLU A 1 166 ? 6.164 -8.109 14.273 1.00 92.62 166 GLU A C 1
ATOM 1388 O O . GLU A 1 166 ? 6.559 -9.246 14.559 1.00 92.62 166 GLU A O 1
ATOM 1393 N N . MET A 1 167 ? 5.146 -7.908 13.432 1.00 92.62 167 MET A N 1
ATOM 1394 C CA . MET A 1 167 ? 4.495 -8.997 12.706 1.00 92.62 167 MET A CA 1
ATOM 1395 C C . MET A 1 167 ? 5.447 -9.671 11.711 1.00 92.62 167 MET A C 1
ATOM 1397 O O . MET A 1 167 ? 5.413 -10.895 11.569 1.00 92.62 167 MET A O 1
ATOM 1401 N N . MET A 1 168 ? 6.297 -8.900 11.029 1.00 91.31 168 MET A N 1
ATOM 1402 C CA . MET A 1 168 ? 7.277 -9.425 10.070 1.00 91.31 168 MET A CA 1
ATOM 1403 C C . MET A 1 168 ? 8.426 -10.182 10.747 1.00 91.31 168 MET A C 1
ATOM 1405 O O . MET A 1 168 ? 8.891 -11.193 10.222 1.00 91.31 168 MET A O 1
ATOM 1409 N N . GLU A 1 169 ? 8.860 -9.726 11.919 1.00 91.50 169 GLU A N 1
ATOM 1410 C CA . GLU A 1 169 ? 9.922 -10.342 12.723 1.00 91.50 169 GLU A CA 1
ATOM 1411 C C . GLU A 1 169 ? 9.425 -11.523 13.574 1.00 91.50 169 GLU A C 1
ATOM 1413 O O . GLU A 1 169 ? 10.223 -12.194 14.229 1.00 91.50 169 GLU A O 1
ATOM 1418 N N . GLY A 1 170 ? 8.116 -11.800 13.567 1.00 90.31 170 GLY A N 1
ATOM 1419 C CA . GLY A 1 170 ? 7.512 -12.894 14.332 1.00 90.31 170 GLY A CA 1
ATOM 1420 C C . GLY A 1 170 ? 7.451 -12.640 15.841 1.00 90.31 170 GLY A C 1
ATOM 1421 O O . GLY A 1 170 ? 7.338 -13.590 16.613 1.00 90.31 170 GLY A O 1
ATOM 1422 N N . LYS A 1 171 ? 7.526 -11.373 16.268 1.00 90.38 171 LYS A N 1
ATOM 1423 C CA . LYS A 1 171 ? 7.314 -10.958 17.666 1.00 90.38 171 LYS A CA 1
ATOM 1424 C C . LYS A 1 171 ? 5.838 -11.052 18.063 1.00 90.38 171 LYS A C 1
ATOM 1426 O O . LYS A 1 171 ? 5.524 -11.304 19.222 1.00 90.38 171 LYS A O 1
ATOM 1431 N N . VAL A 1 172 ? 4.941 -10.920 17.086 1.00 89.38 172 VAL A N 1
ATOM 1432 C CA . VAL A 1 172 ? 3.502 -11.161 17.238 1.00 89.38 172 VAL A CA 1
ATOM 1433 C C . VAL A 1 172 ? 3.202 -12.642 17.010 1.00 89.38 172 VAL A C 1
ATOM 1435 O O . VAL A 1 172 ? 3.629 -13.224 16.010 1.00 89.38 172 VAL A O 1
ATOM 1438 N N . LEU A 1 173 ? 2.427 -13.255 17.913 1.00 90.75 173 LEU A N 1
ATOM 1439 C CA . LEU A 1 173 ? 1.969 -14.639 17.757 1.00 90.75 173 LEU A CA 1
ATOM 1440 C C . LEU A 1 173 ? 1.266 -14.828 16.409 1.00 90.75 173 LEU A C 1
ATOM 1442 O O . LEU A 1 173 ? 0.460 -13.995 16.003 1.00 90.75 173 LEU A O 1
ATOM 1446 N N . PHE A 1 174 ? 1.522 -15.954 15.742 1.00 88.69 174 PHE A N 1
ATOM 1447 C CA . PHE A 1 174 ? 0.974 -16.237 14.411 1.00 88.69 174 PHE A CA 1
ATOM 1448 C C . PHE A 1 174 ? -0.557 -16.087 14.341 1.00 88.69 174 PHE A C 1
ATOM 1450 O O . PHE A 1 174 ? -1.081 -15.511 13.388 1.00 88.69 174 PHE A O 1
ATOM 1457 N N . GLU A 1 175 ? -1.269 -16.569 15.362 1.00 92.88 175 GLU A N 1
ATOM 1458 C CA . GLU A 1 175 ? -2.730 -16.468 15.464 1.00 92.88 175 GLU A CA 1
ATOM 1459 C C . GLU A 1 175 ? -3.186 -15.006 15.560 1.00 92.88 175 GLU A C 1
ATOM 1461 O O . GLU A 1 175 ? -4.059 -14.583 14.805 1.00 92.88 175 GLU A O 1
ATOM 1466 N N . THR A 1 176 ? -2.533 -14.209 16.412 1.00 92.69 176 THR A N 1
ATOM 1467 C CA . THR A 1 176 ? -2.794 -12.769 16.545 1.00 92.69 176 THR A CA 1
ATOM 1468 C C . THR A 1 176 ? -2.484 -12.025 15.249 1.00 92.69 176 THR A C 1
ATOM 1470 O O . THR A 1 176 ? -3.291 -11.226 14.787 1.00 92.69 176 THR A O 1
ATOM 1473 N N . GLY A 1 177 ? -1.349 -12.316 14.612 1.00 92.69 177 GLY A N 1
ATOM 1474 C CA . GLY A 1 177 ? -0.974 -11.688 13.348 1.00 92.69 177 GLY A CA 1
ATOM 1475 C C . GLY A 1 177 ? -1.933 -12.038 12.206 1.00 92.69 177 GLY A C 1
ATOM 1476 O O . GLY A 1 177 ? -2.179 -11.206 11.334 1.00 92.69 177 GLY A O 1
ATOM 1477 N N . THR A 1 178 ? -2.500 -13.247 12.215 1.00 92.94 178 THR A N 1
ATOM 1478 C CA . THR A 1 178 ? -3.549 -13.656 11.268 1.00 92.94 178 THR A CA 1
ATOM 1479 C C . THR A 1 178 ? -4.838 -12.889 11.534 1.00 92.94 178 THR A C 1
ATOM 1481 O O . THR A 1 178 ? -5.373 -12.277 10.616 1.00 92.94 178 THR A O 1
ATOM 1484 N N . LEU A 1 179 ? -5.267 -12.813 12.797 1.00 95.25 179 LEU A N 1
ATOM 1485 C CA . LEU A 1 179 ? -6.443 -12.043 13.196 1.00 95.25 179 LEU A CA 1
ATOM 1486 C C . LEU A 1 179 ? -6.333 -10.564 12.796 1.00 95.25 179 LEU A C 1
ATOM 1488 O O . LEU A 1 179 ? -7.279 -10.015 12.243 1.00 95.25 179 LEU A O 1
ATOM 1492 N N . ILE A 1 180 ? -5.181 -9.924 13.021 1.00 94.06 180 ILE A N 1
ATOM 1493 C CA . ILE A 1 180 ? -4.949 -8.527 12.620 1.00 94.06 180 ILE A CA 1
ATOM 1494 C C . ILE A 1 180 ? -5.096 -8.366 11.101 1.00 94.06 180 ILE A C 1
ATOM 1496 O O . ILE A 1 180 ? -5.763 -7.440 10.642 1.00 94.06 180 ILE A O 1
ATOM 1500 N N . LYS A 1 181 ? -4.517 -9.277 10.306 1.00 92.69 181 LYS A N 1
ATOM 1501 C CA . LYS A 1 181 ? -4.656 -9.250 8.839 1.00 92.69 181 LYS A CA 1
ATOM 1502 C C . LYS A 1 181 ? -6.112 -9.412 8.409 1.00 92.69 181 LYS A C 1
ATOM 1504 O O . LYS A 1 181 ? -6.559 -8.663 7.542 1.00 92.69 181 LYS A O 1
ATOM 1509 N N . ASP A 1 182 ? -6.840 -10.334 9.029 1.00 94.31 182 ASP A N 1
ATOM 1510 C CA . ASP A 1 182 ? -8.253 -10.571 8.736 1.00 94.31 182 ASP A CA 1
ATOM 1511 C C . ASP A 1 182 ? -9.106 -9.345 9.087 1.00 94.31 182 ASP A C 1
ATOM 1513 O O . ASP A 1 182 ? -9.931 -8.927 8.277 1.00 94.31 182 ASP A O 1
ATOM 1517 N N . LEU A 1 183 ? -8.846 -8.699 10.230 1.00 95.56 183 LEU A N 1
ATOM 1518 C CA . LEU A 1 183 ? -9.502 -7.450 10.632 1.00 95.56 183 LEU A CA 1
ATOM 1519 C C . LEU A 1 183 ? -9.240 -6.313 9.641 1.00 95.56 183 LEU A C 1
ATOM 1521 O O . LEU A 1 183 ? -10.168 -5.584 9.293 1.00 95.56 183 LEU A O 1
ATOM 1525 N N . ILE A 1 184 ? -8.003 -6.163 9.157 1.00 93.75 184 ILE A N 1
ATOM 1526 C CA . ILE A 1 184 ? -7.666 -5.153 8.143 1.00 93.75 184 ILE A CA 1
ATOM 1527 C C . ILE A 1 184 ? -8.428 -5.431 6.841 1.00 93.75 184 ILE A C 1
ATOM 1529 O O . ILE A 1 184 ? -9.002 -4.510 6.260 1.00 93.75 184 ILE A O 1
ATOM 1533 N N . VAL A 1 185 ? -8.452 -6.685 6.377 1.00 92.69 185 VAL A N 1
ATOM 1534 C CA . VAL A 1 185 ? -9.161 -7.073 5.146 1.00 92.69 185 VAL A CA 1
ATOM 1535 C C . VAL A 1 185 ? -10.667 -6.844 5.282 1.00 92.69 185 VAL A C 1
ATOM 1537 O O . VAL A 1 185 ? -11.277 -6.230 4.404 1.00 92.69 185 VAL A O 1
ATOM 1540 N N . GLU A 1 186 ? -11.263 -7.289 6.388 1.00 94.81 186 GLU A N 1
ATOM 1541 C CA . GLU A 1 186 ? -12.686 -7.107 6.675 1.00 94.81 186 GLU A CA 1
ATOM 1542 C C . GLU A 1 186 ? -13.048 -5.625 6.790 1.00 94.81 186 GLU A C 1
ATOM 1544 O O . GLU A 1 186 ? -14.044 -5.186 6.211 1.00 94.81 186 GLU A O 1
ATOM 1549 N N . GLY A 1 187 ? -12.225 -4.844 7.493 1.00 95.25 187 GLY A N 1
ATOM 1550 C CA . GLY A 1 187 ? -12.412 -3.408 7.643 1.00 95.25 187 GLY A CA 1
ATOM 1551 C C . GLY A 1 187 ? -12.396 -2.702 6.291 1.00 95.25 187 GLY A C 1
ATOM 1552 O O . GLY A 1 187 ? -13.326 -1.957 5.987 1.00 95.25 187 GLY A O 1
ATOM 1553 N N . LYS A 1 188 ? -11.379 -2.971 5.457 1.00 92.94 188 LYS A N 1
ATOM 1554 C CA . LYS A 1 188 ? -11.256 -2.388 4.109 1.00 92.94 188 LYS A CA 1
ATOM 1555 C C . LYS A 1 188 ? -12.480 -2.715 3.248 1.00 92.94 188 LYS A C 1
ATOM 1557 O O . LYS A 1 188 ? -13.069 -1.809 2.670 1.00 92.94 188 LYS A O 1
ATOM 1562 N N . SER A 1 189 ? -12.906 -3.979 3.222 1.00 92.62 189 SER A N 1
ATOM 1563 C CA . SER A 1 189 ? -14.088 -4.406 2.460 1.00 92.62 189 SER A CA 1
ATOM 1564 C C . SER A 1 189 ? -15.395 -3.806 2.987 1.00 92.62 189 SER A C 1
ATOM 1566 O O . SER A 1 189 ? -16.278 -3.479 2.195 1.00 92.62 189 SER A O 1
ATOM 1568 N N . SER A 1 190 ? -15.547 -3.690 4.308 1.00 94.50 190 SER A N 1
ATOM 1569 C CA . SER A 1 190 ? -16.756 -3.128 4.918 1.00 94.50 190 SER A CA 1
ATOM 1570 C C . SER A 1 190 ? -16.863 -1.636 4.633 1.00 94.50 190 SER A C 1
ATOM 1572 O O . SER A 1 190 ? -17.940 -1.159 4.291 1.00 94.50 190 SER A O 1
ATOM 1574 N N . TYR A 1 191 ? -15.743 -0.917 4.722 1.00 94.81 191 TYR A N 1
ATOM 1575 C CA . TYR A 1 191 ? -15.682 0.509 4.431 1.00 94.81 191 TYR A CA 1
ATOM 1576 C C . TYR A 1 191 ? -15.898 0.812 2.940 1.00 94.81 191 TYR A C 1
ATOM 1578 O O . TYR A 1 191 ? -16.692 1.688 2.619 1.00 94.81 191 TYR A O 1
ATOM 1586 N N . GLU A 1 192 ? -15.305 0.030 2.026 1.00 92.56 192 GLU A N 1
ATOM 1587 C CA . GLU A 1 192 ? -15.576 0.121 0.575 1.00 92.56 192 GLU A CA 1
ATOM 1588 C C . GLU A 1 192 ? -17.088 0.032 0.296 1.00 92.56 192 GLU A C 1
ATOM 1590 O O . GLU A 1 192 ? -17.659 0.871 -0.396 1.00 92.56 192 GLU A O 1
ATOM 1595 N N . LYS A 1 193 ? -17.774 -0.919 0.939 1.00 92.25 193 LYS A N 1
ATOM 1596 C CA . LYS A 1 193 ? -19.223 -1.091 0.793 1.00 92.25 193 LYS A CA 1
ATOM 1597 C C . LYS A 1 193 ? -20.048 0.050 1.405 1.00 92.25 193 LYS A C 1
ATOM 1599 O O . LYS A 1 193 ? -21.126 0.351 0.897 1.00 92.25 193 LYS A O 1
ATOM 1604 N N . ILE A 1 194 ? -19.576 0.672 2.489 1.00 92.94 194 ILE A N 1
ATOM 1605 C CA . ILE A 1 194 ? -20.203 1.877 3.062 1.00 92.94 194 ILE A CA 1
ATOM 1606 C C . ILE A 1 194 ? -20.167 3.015 2.039 1.00 92.94 194 ILE A C 1
ATOM 1608 O O . ILE A 1 194 ? -21.202 3.644 1.810 1.00 92.94 194 ILE A O 1
ATOM 1612 N N . LEU A 1 195 ? -19.018 3.242 1.395 1.00 91.19 195 LEU A N 1
ATOM 1613 C CA . LEU A 1 195 ? -18.870 4.274 0.366 1.00 91.19 195 LEU A CA 1
ATOM 1614 C C . LEU A 1 195 ? -19.798 4.007 -0.828 1.00 91.19 195 LEU A C 1
ATOM 1616 O O . LEU A 1 195 ? -20.592 4.873 -1.182 1.00 91.19 195 LEU A O 1
ATOM 1620 N N . GLU A 1 196 ? -19.807 2.780 -1.364 1.00 90.12 196 GLU A N 1
ATOM 1621 C CA . GLU A 1 196 ? -20.693 2.391 -2.477 1.00 90.12 196 GLU A CA 1
ATOM 1622 C C . GLU A 1 196 ? -22.185 2.638 -2.170 1.00 90.12 196 GLU A C 1
ATOM 1624 O O . GLU A 1 196 ? -22.944 3.127 -3.014 1.00 90.12 196 GLU A O 1
ATOM 1629 N N . LEU A 1 197 ? -22.631 2.296 -0.955 1.00 88.81 197 LEU A N 1
ATOM 1630 C CA . LEU A 1 197 ? -24.020 2.500 -0.531 1.00 88.81 197 LEU A CA 1
ATOM 1631 C C . LEU A 1 197 ? -24.355 3.981 -0.316 1.00 88.81 197 LEU A C 1
ATOM 1633 O O . LEU A 1 197 ? -25.488 4.385 -0.578 1.00 88.81 197 LEU A O 1
ATOM 1637 N N . THR A 1 198 ? -23.387 4.777 0.135 1.00 86.62 198 THR A N 1
ATOM 1638 C CA . THR A 1 198 ? -23.563 6.215 0.381 1.00 86.62 198 THR A CA 1
ATOM 1639 C C . THR A 1 198 ? -23.591 7.000 -0.933 1.00 86.62 198 THR A C 1
ATOM 1641 O O . THR A 1 1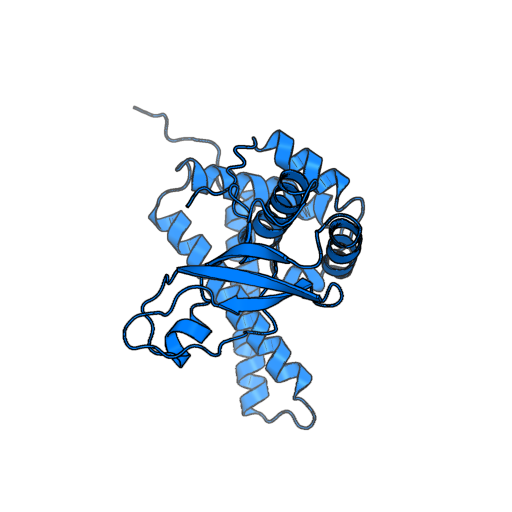98 ? -24.457 7.852 -1.122 1.00 86.62 198 THR A O 1
ATOM 1644 N N . ASP A 1 199 ? -22.731 6.658 -1.894 1.00 82.31 199 ASP A N 1
ATOM 1645 C CA . ASP A 1 199 ? -22.669 7.322 -3.204 1.00 82.31 199 ASP A CA 1
ATOM 1646 C C . ASP A 1 199 ? -23.902 7.038 -4.077 1.00 82.31 199 ASP A C 1
ATOM 1648 O O . ASP A 1 199 ? -24.322 7.864 -4.891 1.00 82.31 199 ASP A O 1
ATOM 1652 N N . THR A 1 200 ? -24.527 5.871 -3.900 1.00 72.50 200 THR A N 1
ATOM 1653 C CA . THR A 1 200 ? -25.739 5.473 -4.638 1.00 72.50 200 THR A CA 1
ATOM 1654 C C . THR A 1 200 ? -27.042 5.998 -4.014 1.00 72.50 200 THR A C 1
ATOM 1656 O O . THR A 1 200 ? -28.130 5.787 -4.569 1.00 72.50 200 THR A O 1
ATOM 1659 N N . ALA A 1 201 ? -26.966 6.723 -2.892 1.00 59.53 201 ALA A N 1
ATOM 1660 C CA . ALA A 1 201 ? -28.110 7.172 -2.105 1.00 59.53 201 ALA A CA 1
ATOM 1661 C C . ALA A 1 201 ? -28.854 8.373 -2.730 1.00 59.53 201 ALA A C 1
ATOM 1663 O O . ALA A 1 201 ? -28.744 9.514 -2.292 1.00 59.53 201 ALA A O 1
ATOM 1664 N N . GLN A 1 202 ? -29.695 8.115 -3.739 1.00 57.16 202 GLN A N 1
ATOM 1665 C CA . GLN A 1 202 ? -30.780 9.041 -4.124 1.00 57.16 202 GLN A CA 1
ATOM 1666 C C . GLN A 1 202 ? -32.129 8.688 -3.465 1.00 57.16 202 GLN A C 1
ATOM 1668 O O . GLN A 1 202 ? -33.030 9.523 -3.423 1.00 57.16 202 GLN A O 1
ATOM 1673 N N . THR A 1 203 ? -32.259 7.482 -2.898 1.00 56.91 203 THR A N 1
ATOM 1674 C CA . THR A 1 203 ? -33.414 7.029 -2.099 1.00 56.91 203 THR A CA 1
ATOM 1675 C C . THR A 1 203 ? -32.964 5.890 -1.187 1.00 56.91 203 THR A C 1
ATOM 1677 O O . THR A 1 203 ? -32.903 4.743 -1.621 1.00 56.91 203 THR A O 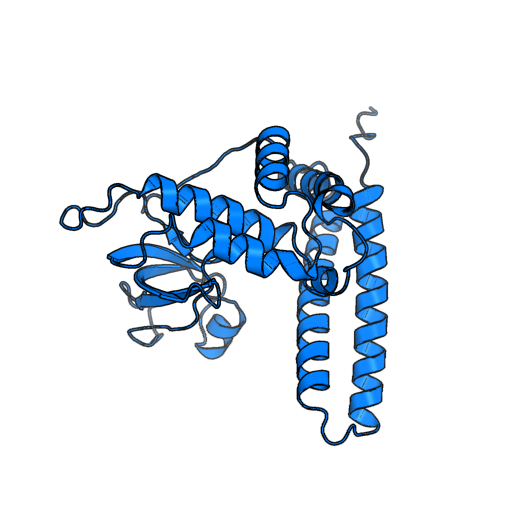1
ATOM 1680 N N . GLU A 1 204 ? -32.620 6.198 0.061 1.00 69.56 204 GLU A N 1
ATOM 1681 C CA . GLU A 1 204 ? -32.218 5.196 1.051 1.00 69.56 204 GLU A CA 1
ATOM 1682 C C . GLU A 1 204 ? -33.431 4.342 1.447 1.00 69.56 204 GLU A C 1
ATOM 1684 O O . GLU A 1 204 ? -34.366 4.803 2.110 1.00 69.56 204 GLU A O 1
ATOM 1689 N N . THR A 1 205 ? -33.458 3.084 1.010 1.00 82.50 205 THR A N 1
ATOM 1690 C CA . THR A 1 205 ? -34.463 2.131 1.496 1.00 82.50 205 THR A CA 1
ATOM 1691 C C . THR A 1 205 ? -34.178 1.771 2.963 1.00 82.50 205 THR A C 1
ATOM 1693 O O . THR A 1 205 ? -33.016 1.754 3.374 1.00 82.50 205 THR A O 1
ATOM 1696 N N . PRO A 1 206 ? -35.196 1.423 3.776 1.00 83.25 206 PRO A N 1
ATOM 1697 C CA . PRO A 1 206 ? -34.976 0.986 5.160 1.00 83.25 206 PRO A CA 1
ATOM 1698 C C . PRO A 1 206 ? -33.996 -0.193 5.288 1.00 83.25 206 PRO A C 1
ATOM 1700 O O . PRO A 1 206 ? -33.276 -0.298 6.276 1.00 83.25 206 PRO A O 1
ATOM 1703 N N . GLU A 1 207 ? -33.949 -1.064 4.277 1.00 85.62 207 GLU A N 1
ATOM 1704 C CA . GLU A 1 207 ? -33.020 -2.194 4.203 1.00 85.62 207 GLU A CA 1
ATOM 1705 C C . GLU A 1 207 ? -31.571 -1.727 4.004 1.00 85.62 207 GLU A C 1
ATOM 1707 O O . GLU A 1 207 ? -30.682 -2.180 4.723 1.00 85.62 207 GLU A O 1
ATOM 1712 N N . GLN A 1 208 ? -31.327 -0.775 3.094 1.00 85.38 208 GLN A N 1
ATOM 1713 C CA . GLN A 1 208 ? -29.998 -0.181 2.900 1.00 85.38 208 GLN A CA 1
ATOM 1714 C C . GLN A 1 208 ? -29.515 0.557 4.150 1.00 85.38 208 GLN A C 1
ATOM 1716 O O . GLN A 1 208 ? -28.358 0.397 4.528 1.00 85.38 208 GLN A O 1
ATOM 1721 N N . LEU A 1 209 ? -30.401 1.297 4.827 1.00 86.56 209 LEU A N 1
ATOM 1722 C CA . LEU A 1 209 ? -30.078 1.967 6.090 1.00 86.56 209 LEU A CA 1
ATOM 1723 C C . LEU A 1 209 ? -29.673 0.972 7.180 1.00 86.56 209 LEU A C 1
ATOM 1725 O O . LEU A 1 209 ? -28.696 1.205 7.886 1.00 86.56 209 LEU A O 1
ATOM 1729 N N . SER A 1 210 ? -30.383 -0.155 7.294 1.00 90.31 210 SER A N 1
ATOM 1730 C CA . SER A 1 210 ? -30.027 -1.213 8.248 1.00 90.31 210 SER A CA 1
ATOM 1731 C C . SER A 1 210 ? -28.636 -1.779 7.961 1.00 90.31 210 SER A C 1
ATOM 1733 O O . SER A 1 210 ? -27.816 -1.880 8.871 1.00 90.31 210 SER A O 1
ATOM 1735 N N . VAL A 1 211 ? -28.345 -2.098 6.695 1.00 91.88 211 VAL A N 1
ATOM 1736 C CA . VAL A 1 211 ? -27.033 -2.623 6.281 1.00 91.88 211 VAL A CA 1
ATOM 1737 C C . VAL A 1 211 ? -25.925 -1.600 6.530 1.00 91.88 211 VAL A C 1
ATOM 1739 O O . VAL A 1 211 ? -24.865 -1.966 7.031 1.00 91.88 211 VAL A O 1
ATOM 1742 N N . LEU A 1 212 ? -26.166 -0.322 6.225 1.00 92.00 212 LEU A N 1
ATOM 1743 C CA . LEU A 1 212 ? -25.215 0.757 6.480 1.00 92.00 212 LEU A CA 1
ATOM 1744 C C . LEU A 1 212 ? -24.898 0.859 7.977 1.00 92.00 212 LEU A C 1
ATOM 1746 O O . LEU A 1 212 ? -23.732 0.849 8.353 1.00 92.00 212 LEU A O 1
ATOM 1750 N N . MET A 1 213 ? -25.922 0.865 8.838 1.00 92.44 213 MET A N 1
ATOM 1751 C CA . MET A 1 213 ? -25.742 0.904 10.294 1.00 92.44 213 MET A CA 1
ATOM 1752 C C . MET A 1 213 ? -24.940 -0.295 10.818 1.00 92.44 213 MET A C 1
ATOM 1754 O O . MET A 1 213 ? -24.071 -0.120 11.675 1.00 92.44 213 MET A O 1
ATOM 1758 N N . GLU A 1 214 ? -25.207 -1.502 10.310 1.00 95.44 214 GLU A N 1
ATOM 1759 C CA . GLU A 1 214 ? -24.467 -2.715 10.676 1.00 95.44 214 GLU A CA 1
ATOM 1760 C C . GLU A 1 214 ? -22.993 -2.636 10.256 1.00 95.44 214 GLU A C 1
ATOM 1762 O O . GLU A 1 214 ? -22.105 -2.910 11.068 1.00 95.44 214 GLU A O 1
ATOM 1767 N N . LEU A 1 215 ? -22.723 -2.215 9.016 1.00 95.81 215 LEU A N 1
ATOM 1768 C CA . LEU A 1 215 ? -21.362 -2.057 8.499 1.00 95.81 215 LEU A CA 1
ATOM 1769 C C . LEU A 1 215 ? -20.598 -0.966 9.254 1.00 95.81 215 LEU A C 1
ATOM 1771 O O . LEU A 1 215 ? -19.468 -1.206 9.676 1.00 95.81 215 LEU A O 1
ATOM 1775 N N . SER A 1 216 ? -21.211 0.198 9.489 1.00 94.69 216 SER A N 1
ATOM 1776 C CA . SER A 1 216 ? -20.592 1.290 10.247 1.00 94.69 216 SER A CA 1
ATOM 1777 C C . SER A 1 216 ? -20.259 0.856 11.673 1.00 94.69 216 SER A C 1
ATOM 1779 O O . SER A 1 216 ? -19.141 1.070 12.139 1.00 94.69 216 SER A O 1
ATOM 1781 N N . ALA A 1 217 ? -21.180 0.167 12.359 1.00 96.56 217 ALA A N 1
ATOM 1782 C CA . ALA A 1 217 ? -20.912 -0.371 13.691 1.00 96.56 217 ALA A CA 1
ATOM 1783 C C . ALA A 1 217 ? -19.767 -1.397 13.680 1.00 96.56 217 ALA A C 1
ATOM 1785 O O . ALA A 1 217 ? -18.952 -1.428 14.610 1.00 96.56 217 ALA A O 1
ATOM 1786 N N . ARG A 1 218 ? -19.674 -2.225 12.628 1.00 96.88 218 ARG A N 1
ATOM 1787 C CA . ARG A 1 218 ? -18.585 -3.194 12.482 1.00 96.88 218 ARG A CA 1
ATOM 1788 C C . ARG A 1 218 ? -17.241 -2.513 12.240 1.00 96.88 218 ARG A C 1
ATOM 1790 O O . ARG A 1 218 ? -16.276 -2.887 12.905 1.00 96.88 218 ARG A O 1
ATOM 1797 N N . VAL A 1 219 ? -17.180 -1.510 11.365 1.00 96.38 219 VAL A N 1
ATOM 1798 C CA . VAL A 1 219 ? -15.962 -0.723 11.112 1.00 96.38 219 VAL A CA 1
ATOM 1799 C C . VAL A 1 219 ? -15.488 -0.041 12.396 1.00 96.38 219 VAL A C 1
ATOM 1801 O O . VAL A 1 219 ? -14.320 -0.172 12.745 1.00 96.38 219 VAL A O 1
ATOM 1804 N N . GLU A 1 220 ? -16.383 0.576 13.170 1.00 96.50 220 GLU A N 1
ATOM 1805 C CA . GLU A 1 220 ? -16.026 1.189 14.459 1.00 96.50 220 GLU A CA 1
ATOM 1806 C C . GLU A 1 220 ? -15.488 0.176 15.482 1.00 96.50 220 GLU A C 1
ATOM 1808 O O . GLU A 1 220 ? -14.565 0.469 16.247 1.00 96.50 220 GLU A O 1
ATOM 1813 N N . ALA A 1 221 ? -16.025 -1.047 15.496 1.00 97.00 221 ALA A N 1
ATOM 1814 C CA . ALA A 1 221 ? -15.480 -2.118 16.325 1.00 97.00 221 ALA A CA 1
ATOM 1815 C C . ALA A 1 221 ? -14.086 -2.566 15.849 1.00 97.00 221 ALA A C 1
ATOM 1817 O O . ALA A 1 221 ? -13.214 -2.807 16.684 1.00 97.00 221 ALA A O 1
ATOM 1818 N N . ILE A 1 222 ? -13.868 -2.664 14.533 1.00 97.06 222 ILE A N 1
ATOM 1819 C CA . ILE A 1 222 ? -12.572 -3.024 13.937 1.00 97.06 222 ILE A CA 1
ATOM 1820 C C . ILE A 1 222 ? -11.526 -1.944 14.229 1.00 97.06 222 ILE A C 1
ATOM 1822 O O . ILE A 1 222 ? -10.443 -2.290 14.692 1.00 97.06 222 ILE A O 1
ATOM 1826 N N . LYS A 1 223 ? -11.858 -0.657 14.052 1.00 94.81 223 LYS A N 1
ATOM 1827 C CA . LYS A 1 223 ? -10.982 0.481 14.379 1.00 94.81 223 LYS A CA 1
ATOM 1828 C C . LYS A 1 223 ? -10.440 0.371 15.806 1.00 94.81 223 LYS A C 1
ATOM 1830 O O . LYS A 1 223 ? -9.234 0.419 16.011 1.00 94.81 223 LYS A O 1
ATOM 1835 N N . LYS A 1 224 ? -11.318 0.121 16.784 1.00 94.69 224 LYS A N 1
ATOM 1836 C CA . LYS A 1 224 ? -10.927 -0.042 18.198 1.00 94.69 224 LYS A CA 1
ATOM 1837 C C . LYS A 1 224 ? -10.032 -1.257 18.437 1.00 94.69 224 LYS A C 1
ATOM 1839 O O . LYS A 1 224 ? -9.110 -1.177 19.239 1.00 94.69 224 LYS A O 1
ATOM 1844 N N . GLN A 1 225 ? -10.304 -2.379 17.767 1.00 94.88 225 GLN A N 1
ATOM 1845 C CA . GLN A 1 225 ? -9.465 -3.577 17.879 1.00 94.88 225 GLN A CA 1
ATOM 1846 C C . GLN A 1 225 ? -8.078 -3.342 17.278 1.00 94.88 225 GLN A C 1
ATOM 1848 O O . GLN A 1 225 ? -7.082 -3.713 17.888 1.00 94.88 225 GLN A O 1
ATOM 1853 N N . LEU A 1 226 ? -8.002 -2.707 16.108 1.00 93.81 226 LEU A N 1
ATOM 1854 C CA . LEU A 1 226 ? -6.733 -2.403 15.455 1.00 93.81 226 LEU A CA 1
ATOM 1855 C C . LEU A 1 226 ? -5.921 -1.359 16.224 1.00 93.81 226 LEU A C 1
ATOM 1857 O O . LEU A 1 226 ? -4.718 -1.546 16.354 1.00 93.81 226 LEU A O 1
ATOM 1861 N N . ALA A 1 227 ? -6.562 -0.327 16.782 1.00 91.62 227 ALA A N 1
ATOM 1862 C CA . ALA A 1 227 ? -5.905 0.633 17.671 1.00 91.62 227 ALA A CA 1
ATOM 1863 C C . ALA A 1 227 ? -5.314 -0.068 18.902 1.00 91.62 227 ALA A C 1
ATOM 1865 O O . ALA A 1 227 ? -4.140 0.108 19.199 1.00 91.62 227 ALA A O 1
ATOM 1866 N N . PHE A 1 228 ? -6.078 -0.967 19.536 1.00 91.62 228 PHE A N 1
ATOM 1867 C CA . PHE A 1 228 ? -5.562 -1.791 20.630 1.00 91.62 228 PHE A CA 1
ATOM 1868 C C . PHE A 1 228 ? -4.320 -2.591 20.208 1.00 91.62 228 PHE A C 1
ATOM 1870 O O . PHE A 1 228 ? -3.326 -2.588 20.919 1.00 91.62 228 PHE A O 1
ATOM 1877 N N . TYR A 1 229 ? -4.326 -3.243 19.042 1.00 90.81 229 TYR A N 1
ATOM 1878 C CA . TYR A 1 229 ? -3.135 -3.963 18.576 1.00 90.81 229 TYR A CA 1
ATOM 1879 C C . TYR A 1 229 ? -1.967 -3.044 18.190 1.00 90.81 229 TYR A C 1
ATOM 1881 O O . TYR A 1 229 ? -0.822 -3.466 18.284 1.00 90.81 229 TYR A O 1
ATOM 1889 N N . ALA A 1 230 ? -2.222 -1.820 17.737 1.00 85.12 230 ALA A N 1
ATOM 1890 C CA . ALA A 1 230 ? -1.160 -0.879 17.395 1.00 85.12 230 ALA A CA 1
ATOM 1891 C C . ALA A 1 230 ? -0.492 -0.289 18.652 1.00 85.12 230 ALA A C 1
ATOM 1893 O O . ALA A 1 230 ? 0.726 -0.155 18.677 1.00 85.12 230 ALA A O 1
ATOM 1894 N N . GLU A 1 231 ? -1.276 0.002 19.694 1.00 83.56 231 GLU A N 1
ATOM 1895 C CA . GLU A 1 231 ? -0.808 0.640 20.933 1.00 83.56 231 GLU A CA 1
ATOM 1896 C C . GLU A 1 231 ? -0.277 -0.365 21.977 1.00 83.56 231 GLU A C 1
ATOM 1898 O O . GLU A 1 231 ? 0.660 -0.061 22.713 1.00 83.56 231 GLU A O 1
ATOM 1903 N N . GLU A 1 232 ? -0.873 -1.562 22.068 1.00 70.19 232 GLU A N 1
ATOM 1904 C CA . GLU A 1 232 ? -0.669 -2.498 23.190 1.00 70.19 232 GLU A CA 1
ATOM 1905 C C . GLU A 1 232 ? 0.080 -3.784 22.815 1.00 70.19 232 GLU A C 1
ATOM 1907 O O . GLU A 1 232 ? 0.242 -4.650 23.676 1.00 70.19 232 GLU A O 1
ATOM 1912 N N . VAL A 1 233 ? 0.537 -3.973 21.568 1.00 57.16 233 VAL A N 1
ATOM 1913 C CA . VAL A 1 233 ? 1.422 -5.113 21.267 1.00 57.16 233 VAL A CA 1
ATOM 1914 C C . VAL A 1 233 ? 2.767 -4.860 21.960 1.00 57.16 233 VAL A C 1
ATOM 1916 O O . VAL A 1 233 ? 3.493 -3.944 21.578 1.00 57.16 233 VAL A O 1
ATOM 1919 N N . PRO A 1 234 ? 3.119 -5.624 23.013 1.00 50.12 234 PRO A N 1
ATOM 1920 C CA . PRO A 1 234 ? 4.288 -5.312 23.809 1.00 50.12 234 PRO A CA 1
ATOM 1921 C C . PRO A 1 234 ? 5.550 -5.846 23.139 1.00 50.12 234 PRO A C 1
ATOM 1923 O O . PRO A 1 234 ? 5.611 -7.003 22.709 1.00 50.12 234 PRO A O 1
ATOM 1926 N N . ILE A 1 235 ? 6.605 -5.035 23.235 1.00 47.78 235 ILE A N 1
ATOM 1927 C CA . ILE A 1 235 ? 8.002 -5.466 23.318 1.00 47.78 235 ILE A CA 1
ATOM 1928 C C . ILE A 1 235 ? 8.060 -6.749 24.147 1.00 47.78 235 ILE A C 1
ATOM 1930 O O . ILE A 1 235 ? 7.686 -6.746 25.316 1.00 47.78 235 ILE A O 1
ATOM 1934 N N . THR A 1 236 ? 8.537 -7.828 23.528 1.00 41.97 236 THR A N 1
ATOM 1935 C CA . THR A 1 236 ? 8.987 -9.087 24.140 1.00 41.97 236 THR A CA 1
ATOM 1936 C C . THR A 1 236 ? 9.020 -9.101 25.679 1.00 41.97 236 THR A C 1
ATOM 1938 O O . THR A 1 236 ? 10.078 -8.938 26.282 1.00 41.97 236 THR A O 1
ATOM 1941 N N . GLU A 1 237 ? 7.896 -9.418 26.318 1.00 40.44 237 GLU A N 1
ATOM 1942 C CA . GLU A 1 237 ? 7.871 -10.019 27.656 1.00 40.44 237 GLU A CA 1
ATOM 1943 C C . GLU A 1 237 ? 7.399 -11.472 27.550 1.00 40.44 237 GLU A C 1
ATOM 1945 O O . GLU A 1 237 ? 6.434 -11.897 28.164 1.00 40.44 237 GLU A O 1
ATOM 1950 N N . PHE A 1 238 ? 8.125 -12.262 26.757 1.00 41.09 238 PHE A N 1
ATOM 1951 C CA . PHE A 1 238 ? 8.246 -13.710 26.957 1.00 41.09 238 PHE A CA 1
ATOM 1952 C C . PHE A 1 238 ? 9.686 -14.164 26.662 1.00 41.09 238 PHE A C 1
ATOM 1954 O O . PHE A 1 238 ? 9.932 -15.172 26.010 1.00 41.09 238 PHE A O 1
ATOM 1961 N N . LEU A 1 239 ? 10.670 -13.422 27.182 1.00 44.12 239 LEU A N 1
ATOM 1962 C CA . LEU A 1 239 ? 11.929 -14.036 27.608 1.00 44.12 239 LEU A CA 1
ATOM 1963 C C . LEU A 1 239 ? 11.814 -14.313 29.104 1.00 44.12 239 LEU A C 1
ATOM 1965 O O . LEU A 1 239 ? 12.194 -13.507 29.947 1.00 44.12 239 LEU A O 1
ATOM 1969 N N . GLY A 1 240 ? 11.234 -15.467 29.416 1.00 40.03 240 GLY A N 1
ATOM 1970 C CA 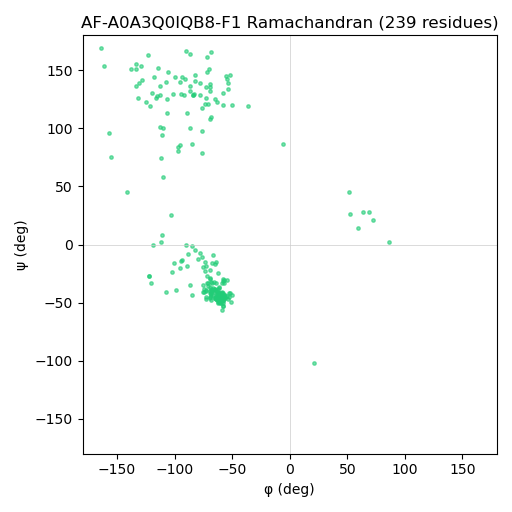. GLY A 1 240 ? 11.069 -15.947 30.777 1.00 40.03 240 GLY A CA 1
ATOM 1971 C C . GLY A 1 240 ? 10.944 -17.462 30.813 1.00 40.03 240 GLY A C 1
ATOM 1972 O O . GLY A 1 240 ? 9.835 -17.961 30.984 1.00 40.03 240 GLY A O 1
ATOM 1973 N N . SER A 1 241 ? 12.072 -18.162 30.624 1.00 35.28 241 SER A N 1
ATOM 1974 C CA . SER A 1 241 ? 12.533 -19.409 31.292 1.00 35.28 241 SER A CA 1
ATOM 1975 C C . SER A 1 241 ? 13.560 -20.133 30.426 1.00 35.28 241 SER A C 1
ATOM 1977 O O . SER A 1 241 ? 13.157 -20.671 29.373 1.00 35.28 241 SER A O 1
#

Nearest PDB structures (foldseek):
  7p48-assembly1_6  TM=6.598E-01  e=1.625E+00  Mammaliicoccus lentus
  5l3c-assembly1_A  TM=4.562E-01  e=8.046E+00  Homo sapiens
  4czz-assembly1_A  TM=3.942E-01  e=5.540E+00  Homo sapiens

Solvent-accessible surface area (backbone atoms only — not comparable to full-atom values): 13843 Å² total; per-residue (Å²): 141,52,68,79,80,85,91,71,55,71,66,59,50,49,55,50,48,50,66,67,43,58,87,29,26,29,67,40,48,66,60,44,51,38,66,66,44,60,88,60,47,77,54,48,79,47,41,23,44,34,58,55,52,64,73,56,22,62,74,65,72,45,71,77,87,36,76,44,47,27,36,32,67,35,57,44,57,92,74,50,20,24,31,32,31,59,74,58,85,53,86,101,43,86,74,67,65,59,45,70,76,40,51,47,59,48,48,41,44,41,70,76,53,63,87,90,52,90,60,92,50,54,71,54,30,43,49,54,39,48,56,51,23,50,40,56,75,67,60,57,55,81,74,44,40,76,40,69,92,48,45,39,54,85,73,44,46,67,40,36,51,49,43,52,51,34,50,73,73,57,74,41,54,69,69,58,47,46,50,52,51,51,45,52,52,51,36,50,55,41,50,53,50,46,50,57,55,59,76,66,55,87,71,79,47,75,67,58,51,50,51,46,52,52,39,52,53,48,40,57,52,40,53,54,52,52,50,46,52,35,75,63,65,69,80,82,86,78,86,82,133

pLDDT: mean 89.97, std 11.41, range [35.28, 98.38]

Sequence (241 aa):
MKLHVFNKSIDERYEEYQSILLNSHGNEIDKVWKSYLSPVLESAGWDAQWCIPLKLCQFFGILYPQYVLVTVSDIDFDHLQATVNIKEDIPDCKLPDSITEVALYDLLPLLNQDPHISLPLMDITALYLDQYRLFIKHLWWPWDEEETDLVWVDTHLADRLTLYYEMMEGKVLFETGTLIKDLIVEGKSSYEKILELTDTAQTETPEQLSVLMELSARVEAIKKQLAFYAEEVPITEFLGS